Protein AF-A0A8H5AY76-F1 (afdb_monomer)

Sequence (183 aa):
MATTTEAEINPLDIDPIWTTSRTARQIYALCEVDKDISRLLALAASSISLLTLPQTDSPEDNLPQGEERSEQFVLEVSEYFERLDSIQSAIRSSLAHIRNSRVAPSAIIAPPPGFIPPSLGAGLPTEANSTRSNRGLQEERVERDAWQGILAALTRLKEERDGDAGADAAGSTQHKDERAMQE

Organism: NCBI:txid2480587

Nearest PDB structures (foldseek):
  3okq-assembly1_A-2  TM=5.188E-01  e=5.305E-01  Saccharomyces cerevisiae
  8akz-assembly1_0  TM=3.767E-01  e=3.775E+00  Synechocystis sp. PCC 6803

Structure (mmCIF, N/CA/C/O backbone):
data_AF-A0A8H5AY76-F1
#
_entry.id   AF-A0A8H5AY76-F1
#
loop_
_atom_site.group_PDB
_atom_site.id
_atom_site.type_symbol
_atom_site.label_atom_id
_atom_site.label_alt_id
_atom_site.label_comp_id
_atom_site.label_asym_id
_atom_site.label_entity_id
_atom_site.label_seq_id
_atom_site.pdbx_PDB_ins_code
_atom_site.Cartn_x
_atom_site.Cartn_y
_atom_site.Cartn_z
_atom_site.occupancy
_atom_site.B_iso_or_equiv
_atom_site.auth_seq_id
_atom_site.auth_comp_id
_atom_site.auth_asym_id
_atom_site.auth_atom_id
_atom_site.pdbx_PDB_model_num
ATOM 1 N N . MET A 1 1 ? -4.600 -8.432 32.272 1.00 33.91 1 MET A N 1
ATOM 2 C CA . MET A 1 1 ? -3.189 -8.264 31.858 1.00 33.91 1 MET A CA 1
ATOM 3 C C . MET A 1 1 ? -2.897 -9.231 30.722 1.00 33.91 1 MET A C 1
ATOM 5 O O . MET A 1 1 ? -2.519 -10.366 30.975 1.00 33.91 1 MET A O 1
ATOM 9 N N . ALA A 1 2 ? -3.144 -8.806 29.485 1.00 33.03 2 ALA A N 1
ATOM 10 C CA . ALA A 1 2 ? -2.726 -9.524 28.288 1.00 33.03 2 ALA A CA 1
ATOM 11 C C . ALA A 1 2 ? -1.712 -8.621 27.589 1.00 33.03 2 ALA A C 1
ATOM 13 O O . ALA A 1 2 ? -2.057 -7.551 27.102 1.00 33.03 2 ALA A O 1
ATOM 14 N N . THR A 1 3 ? -0.442 -8.996 27.661 1.00 36.06 3 THR A N 1
ATOM 15 C CA . THR A 1 3 ? 0.641 -8.326 26.950 1.00 36.06 3 THR A CA 1
ATOM 16 C C . THR A 1 3 ? 0.484 -8.647 25.471 1.00 36.06 3 THR A C 1
ATOM 18 O O . THR A 1 3 ? 0.785 -9.764 25.048 1.00 36.06 3 THR A O 1
ATOM 21 N N . THR A 1 4 ? -0.037 -7.696 24.701 1.00 39.81 4 THR A N 1
ATOM 22 C CA . THR A 1 4 ? -0.029 -7.724 23.240 1.00 39.81 4 THR A CA 1
ATOM 23 C C . THR A 1 4 ? 1.432 -7.773 22.811 1.00 39.81 4 THR A C 1
ATOM 25 O O . THR A 1 4 ? 2.159 -6.792 22.921 1.00 39.81 4 THR A O 1
ATOM 28 N N . THR A 1 5 ? 1.900 -8.955 22.425 1.00 42.88 5 THR A N 1
ATOM 29 C CA . THR A 1 5 ? 3.227 -9.150 21.850 1.00 42.88 5 THR A CA 1
ATOM 30 C C . THR A 1 5 ? 3.307 -8.332 20.571 1.00 42.88 5 THR A C 1
ATOM 32 O O . THR A 1 5 ? 2.710 -8.701 19.557 1.00 42.88 5 THR A O 1
ATOM 35 N N . GLU A 1 6 ? 4.023 -7.212 20.636 1.00 41.59 6 GLU A N 1
ATOM 36 C CA . GLU A 1 6 ? 4.593 -6.550 19.474 1.00 41.59 6 GLU A CA 1
ATOM 37 C C . GLU A 1 6 ? 5.363 -7.617 18.695 1.00 41.59 6 GLU A C 1
ATOM 39 O O . GLU A 1 6 ? 6.374 -8.148 19.154 1.00 41.59 6 GLU A O 1
ATOM 44 N N . ALA A 1 7 ? 4.815 -8.024 17.552 1.00 49.88 7 ALA A N 1
ATOM 45 C CA . ALA A 1 7 ? 5.500 -8.915 16.640 1.00 49.88 7 ALA A CA 1
ATOM 46 C C . ALA A 1 7 ? 6.691 -8.141 16.064 1.00 49.88 7 ALA A C 1
ATOM 48 O O . ALA A 1 7 ? 6.551 -7.423 15.073 1.00 49.88 7 ALA A O 1
ATOM 49 N N . GLU A 1 8 ? 7.849 -8.256 16.717 1.00 46.47 8 GLU A N 1
ATOM 50 C CA . GLU A 1 8 ? 9.139 -7.946 16.115 1.00 46.47 8 GLU A CA 1
ATOM 51 C C . GLU A 1 8 ? 9.210 -8.713 14.794 1.00 46.47 8 GLU A C 1
ATOM 53 O O . GLU A 1 8 ? 9.306 -9.941 14.761 1.00 46.47 8 GLU A O 1
ATOM 58 N N . ILE A 1 9 ? 9.090 -7.985 13.685 1.00 58.81 9 ILE A N 1
ATOM 59 C CA . ILE A 1 9 ? 9.245 -8.546 12.349 1.00 58.81 9 ILE A CA 1
ATOM 60 C C . ILE A 1 9 ? 10.719 -8.920 12.227 1.00 58.81 9 ILE A C 1
ATOM 62 O O . ILE A 1 9 ? 11.557 -8.085 11.881 1.00 58.81 9 ILE A O 1
ATOM 66 N N . ASN A 1 10 ? 11.049 -10.171 12.547 1.00 55.19 10 ASN A N 1
ATOM 67 C CA . ASN A 1 10 ? 12.375 -10.703 12.299 1.00 55.19 10 ASN A CA 1
ATOM 68 C C . ASN A 1 10 ? 12.653 -10.561 10.795 1.00 55.19 10 ASN A C 1
ATOM 70 O O . ASN A 1 10 ? 11.919 -11.128 9.983 1.00 55.19 10 ASN A O 1
ATOM 74 N N . PRO A 1 11 ? 13.719 -9.852 10.381 1.00 58.47 11 PRO A N 1
ATOM 75 C CA . PRO A 1 11 ? 14.040 -9.662 8.964 1.00 58.47 11 PRO A CA 1
ATOM 76 C C . PRO A 1 11 ? 14.374 -10.980 8.241 1.00 58.47 11 PRO A C 1
ATOM 78 O O . PRO A 1 11 ? 14.554 -10.980 7.027 1.00 58.47 11 PRO A O 1
ATOM 81 N N . LEU A 1 12 ? 14.458 -12.089 8.984 1.00 57.97 12 LEU A N 1
ATOM 82 C CA . LEU A 1 12 ? 14.671 -13.448 8.493 1.00 57.97 12 LEU A CA 1
ATOM 83 C C . LEU A 1 12 ? 13.373 -14.183 8.108 1.00 57.97 12 LEU A C 1
ATOM 85 O O . LEU A 1 12 ? 13.456 -15.136 7.341 1.00 57.97 12 LEU A O 1
ATOM 89 N N . ASP A 1 13 ? 12.202 -13.743 8.584 1.00 73.12 13 ASP A N 1
ATOM 90 C CA . ASP A 1 13 ? 10.899 -14.354 8.247 1.00 73.12 13 ASP A CA 1
ATOM 91 C C . ASP A 1 13 ? 10.255 -13.740 6.995 1.00 73.12 13 ASP A C 1
ATOM 93 O O . ASP A 1 13 ? 9.230 -14.213 6.498 1.00 73.12 13 ASP A O 1
ATOM 97 N N . ILE A 1 14 ? 10.848 -12.670 6.463 1.00 75.88 14 ILE A N 1
ATOM 98 C CA . ILE A 1 14 ? 10.379 -12.040 5.234 1.00 75.88 14 ILE A CA 1
ATOM 99 C C . ILE A 1 14 ? 10.865 -12.889 4.062 1.00 75.88 14 ILE A C 1
ATOM 101 O O . ILE A 1 14 ? 12.067 -12.967 3.802 1.00 75.88 14 ILE A O 1
ATOM 105 N N . ASP A 1 15 ? 9.923 -13.492 3.333 1.00 81.00 15 ASP A N 1
ATOM 106 C CA . ASP A 1 15 ? 10.231 -14.262 2.128 1.00 81.00 15 ASP A CA 1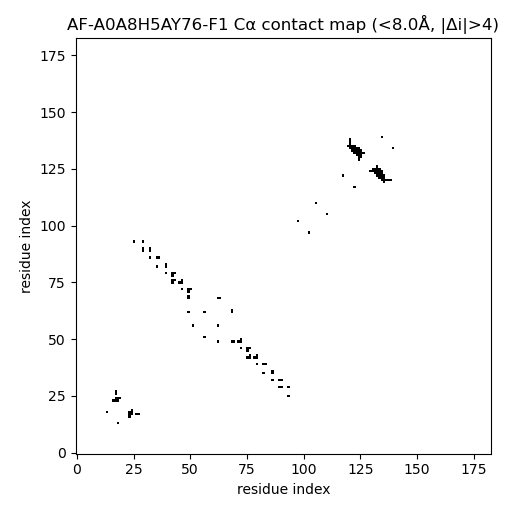
ATOM 107 C C . ASP A 1 15 ? 11.125 -13.422 1.189 1.00 81.00 15 ASP A C 1
ATOM 109 O O . ASP A 1 15 ? 10.777 -12.275 0.864 1.00 81.00 15 ASP A O 1
ATOM 113 N N . PRO A 1 16 ? 12.286 -13.950 0.749 1.00 82.00 16 PRO A N 1
ATOM 114 C CA . PRO A 1 16 ? 13.206 -13.239 -0.132 1.00 82.00 16 PRO A CA 1
ATOM 115 C C . PRO A 1 16 ? 12.540 -12.720 -1.410 1.00 82.00 16 PRO A C 1
ATOM 117 O O . PRO A 1 16 ? 12.979 -11.701 -1.948 1.00 82.00 16 PRO A O 1
ATOM 120 N N . ILE A 1 17 ? 11.446 -13.336 -1.875 1.00 81.94 17 ILE A N 1
ATOM 121 C CA . ILE A 1 17 ? 10.646 -12.829 -3.001 1.00 81.94 17 ILE A CA 1
ATOM 122 C C . ILE A 1 17 ? 10.253 -11.359 -2.779 1.00 81.94 17 ILE A C 1
ATOM 124 O O . ILE A 1 17 ? 10.362 -10.551 -3.704 1.00 81.94 17 ILE A O 1
ATOM 128 N N . TRP A 1 18 ? 9.912 -10.971 -1.548 1.00 81.88 18 TRP A N 1
ATOM 129 C CA . TRP A 1 18 ? 9.508 -9.607 -1.196 1.00 81.88 18 TRP A CA 1
ATOM 130 C C . TRP A 1 18 ? 10.669 -8.620 -1.055 1.00 81.88 18 TRP A C 1
ATOM 132 O O . TRP A 1 18 ? 10.452 -7.410 -1.137 1.00 81.88 18 TRP A O 1
ATOM 142 N N . THR A 1 19 ? 11.910 -9.094 -0.910 1.00 79.19 19 THR A N 1
ATOM 143 C CA . THR A 1 19 ? 13.103 -8.237 -0.777 1.00 79.19 19 THR A CA 1
ATOM 144 C C . THR A 1 19 ? 13.881 -8.072 -2.086 1.00 79.19 19 THR A C 1
ATOM 146 O O . THR A 1 19 ? 14.594 -7.078 -2.252 1.00 79.19 19 THR A O 1
ATOM 149 N N . THR A 1 20 ? 13.691 -8.980 -3.050 1.00 84.56 20 THR A N 1
ATOM 150 C CA . THR A 1 20 ? 14.434 -9.029 -4.326 1.00 84.56 20 THR A CA 1
ATOM 151 C C . THR A 1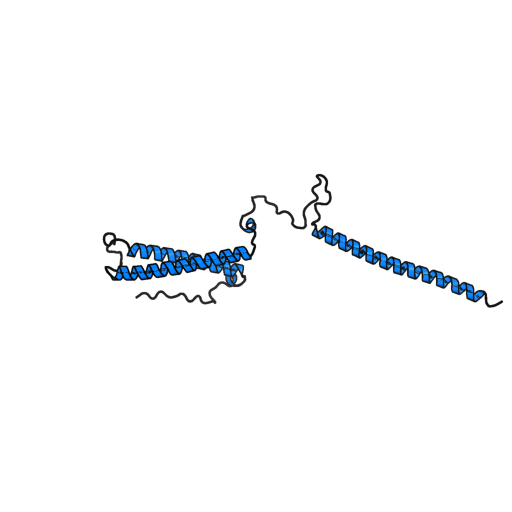 20 ? 14.269 -7.800 -5.224 1.00 84.56 20 THR A C 1
ATOM 153 O O . THR A 1 20 ? 15.215 -7.393 -5.897 1.00 84.56 20 THR A O 1
ATOM 156 N N . SER A 1 21 ? 13.085 -7.182 -5.250 1.00 84.69 21 SER A N 1
ATOM 157 C CA . SER A 1 21 ? 12.772 -6.060 -6.145 1.00 84.69 21 SER A CA 1
ATOM 158 C C . SER A 1 21 ? 12.235 -4.850 -5.385 1.00 84.69 21 SER A C 1
ATOM 160 O O . SER A 1 21 ? 11.609 -4.960 -4.332 1.00 84.69 21 SER A O 1
ATOM 162 N N . ARG A 1 22 ? 12.446 -3.653 -5.947 1.00 81.31 22 ARG A N 1
ATOM 163 C CA . ARG A 1 22 ? 11.826 -2.416 -5.449 1.00 81.31 22 ARG A CA 1
ATOM 164 C C . ARG A 1 22 ? 10.299 -2.489 -5.513 1.00 81.31 22 ARG A C 1
ATOM 166 O O . ARG A 1 22 ? 9.645 -2.037 -4.581 1.00 81.31 22 ARG A O 1
AT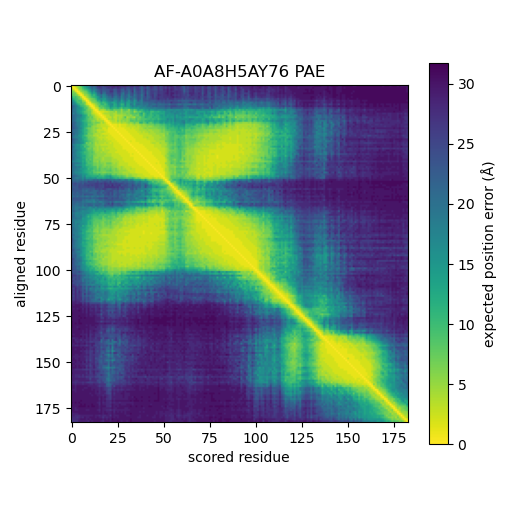OM 173 N N . THR A 1 23 ? 9.746 -3.060 -6.583 1.00 83.88 23 THR A N 1
ATOM 174 C CA . THR A 1 23 ? 8.294 -3.247 -6.722 1.00 83.88 23 THR A CA 1
ATOM 175 C C . THR A 1 23 ? 7.776 -4.285 -5.734 1.00 83.88 23 THR A C 1
ATOM 177 O O . THR A 1 23 ? 6.752 -4.053 -5.106 1.00 83.88 23 THR A O 1
ATOM 180 N N . ALA A 1 24 ? 8.517 -5.376 -5.516 1.00 84.75 24 ALA A N 1
ATOM 181 C CA . ALA A 1 24 ? 8.160 -6.395 -4.531 1.00 84.75 24 ALA A CA 1
ATOM 182 C C . ALA A 1 24 ? 8.108 -5.816 -3.108 1.00 84.75 24 ALA A C 1
ATOM 184 O O . ALA A 1 24 ? 7.114 -5.997 -2.413 1.00 84.75 24 ALA A O 1
ATOM 185 N N . ARG A 1 25 ? 9.102 -5.003 -2.720 1.00 85.50 25 ARG A N 1
ATOM 186 C CA . ARG A 1 25 ? 9.096 -4.292 -1.429 1.00 85.50 25 ARG A CA 1
ATOM 187 C C . ARG A 1 25 ? 7.901 -3.351 -1.271 1.00 85.50 25 ARG A C 1
ATOM 189 O O . ARG A 1 25 ? 7.351 -3.235 -0.183 1.00 85.50 25 ARG A O 1
ATOM 196 N N . GLN A 1 26 ? 7.491 -2.684 -2.350 1.00 86.38 26 GLN A N 1
ATOM 197 C CA . GLN A 1 26 ? 6.314 -1.810 -2.340 1.00 86.38 26 GLN A CA 1
ATOM 198 C C . GLN A 1 26 ? 5.007 -2.594 -2.206 1.00 86.38 26 GLN A C 1
ATOM 200 O O . GLN A 1 26 ? 4.124 -2.164 -1.470 1.00 86.38 26 GLN A O 1
ATOM 205 N N . ILE A 1 27 ? 4.889 -3.738 -2.883 1.00 85.25 27 ILE A N 1
ATOM 206 C CA . ILE A 1 27 ? 3.728 -4.627 -2.756 1.00 85.25 27 ILE A CA 1
ATOM 207 C C . ILE A 1 27 ? 3.654 -5.185 -1.333 1.00 85.25 27 ILE A C 1
ATOM 209 O O . ILE A 1 27 ? 2.596 -5.129 -0.720 1.00 85.25 27 ILE A O 1
ATOM 213 N N . TYR A 1 28 ? 4.781 -5.625 -0.772 1.00 88.19 28 TYR A N 1
ATOM 214 C CA . TYR A 1 28 ? 4.847 -6.093 0.611 1.00 88.19 28 TYR A CA 1
ATOM 215 C C . TYR A 1 28 ? 4.404 -5.014 1.609 1.00 88.19 28 TYR A C 1
ATOM 217 O O . TYR A 1 28 ? 3.579 -5.275 2.477 1.00 88.19 28 TYR A O 1
ATOM 225 N N . ALA A 1 29 ? 4.876 -3.774 1.443 1.00 87.50 29 ALA A N 1
ATOM 226 C CA . ALA A 1 29 ? 4.439 -2.656 2.279 1.00 87.50 29 ALA A CA 1
ATOM 227 C C . ALA A 1 29 ? 2.924 -2.393 2.172 1.00 87.50 29 ALA A C 1
ATOM 229 O O . ALA A 1 29 ? 2.289 -2.077 3.172 1.00 87.50 29 ALA A O 1
ATOM 230 N N . LEU A 1 30 ? 2.326 -2.554 0.986 1.00 89.56 30 LEU A N 1
ATOM 231 C CA . LEU A 1 30 ? 0.872 -2.463 0.808 1.00 89.56 30 LEU A CA 1
ATOM 232 C C . LEU A 1 30 ? 0.119 -3.620 1.484 1.00 89.56 30 LEU A C 1
ATOM 234 O O . LEU A 1 30 ? -0.972 -3.400 1.999 1.00 89.56 30 LEU A O 1
ATOM 238 N N . CYS A 1 31 ? 0.690 -4.825 1.527 1.00 89.94 31 CYS A N 1
ATOM 239 C CA . CYS A 1 31 ? 0.112 -5.938 2.283 1.00 89.94 31 CYS A CA 1
ATOM 240 C C . CYS A 1 31 ? 0.110 -5.671 3.795 1.00 89.94 31 CYS A C 1
ATOM 242 O O . CYS A 1 31 ? -0.841 -6.046 4.476 1.00 89.94 31 CYS A O 1
ATOM 244 N N . GLU A 1 32 ? 1.132 -5.000 4.331 1.00 89.44 32 GLU A N 1
ATOM 245 C CA . GLU A 1 32 ? 1.115 -4.567 5.735 1.00 89.44 32 GLU A CA 1
ATOM 246 C C . GLU A 1 32 ? 0.015 -3.531 5.990 1.00 89.44 32 GLU A C 1
ATOM 248 O O . GLU A 1 32 ? -0.725 -3.652 6.962 1.00 89.44 32 GLU A O 1
ATOM 253 N N . VAL A 1 33 ? -0.183 -2.580 5.070 1.00 94.44 33 VAL A N 1
ATOM 254 C CA . VAL A 1 33 ? -1.305 -1.629 5.152 1.00 94.44 33 VAL A CA 1
ATOM 255 C C . VAL A 1 33 ? -2.660 -2.350 5.187 1.00 94.44 33 VAL A C 1
ATOM 257 O O . VAL A 1 33 ? -3.554 -1.931 5.914 1.00 94.44 33 VAL A O 1
ATOM 260 N N . ASP A 1 34 ? -2.823 -3.452 4.455 1.00 92.12 34 ASP A N 1
ATOM 261 C CA . ASP A 1 34 ? -4.060 -4.247 4.467 1.00 92.12 34 ASP A CA 1
ATOM 262 C C . ASP A 1 34 ? -4.316 -4.927 5.828 1.00 92.12 34 ASP A C 1
ATOM 264 O O . ASP A 1 34 ? -5.428 -4.897 6.373 1.00 92.12 34 ASP A O 1
ATOM 268 N N . LYS A 1 35 ? -3.258 -5.458 6.456 1.00 93.50 35 LYS A N 1
ATOM 269 C CA . LYS A 1 35 ? -3.325 -5.956 7.842 1.00 93.50 35 LYS A CA 1
ATOM 270 C C . LYS A 1 35 ? -3.702 -4.835 8.809 1.00 93.50 35 LYS A C 1
ATOM 272 O O . LYS A 1 35 ? -4.471 -5.057 9.745 1.00 93.50 35 LYS A O 1
ATOM 277 N N . ASP A 1 36 ? -3.191 -3.635 8.573 1.00 93.44 36 ASP A N 1
ATOM 278 C CA . ASP A 1 36 ? -3.448 -2.469 9.412 1.00 93.44 36 ASP A CA 1
ATOM 279 C C . ASP A 1 36 ? -4.887 -1.988 9.298 1.00 93.44 36 ASP A C 1
ATOM 281 O O . ASP A 1 36 ? -5.483 -1.644 10.315 1.00 93.44 36 ASP A O 1
ATOM 285 N N . ILE A 1 37 ? -5.474 -2.041 8.101 1.00 93.69 37 ILE A N 1
ATOM 286 C CA . ILE A 1 37 ? -6.901 -1.775 7.885 1.00 93.69 37 ILE A CA 1
ATOM 287 C C . ILE A 1 37 ? -7.750 -2.777 8.673 1.00 93.69 37 ILE A C 1
ATOM 289 O O . ILE A 1 37 ? -8.705 -2.382 9.338 1.00 93.69 37 ILE A O 1
ATOM 293 N N . SER A 1 38 ? -7.382 -4.060 8.665 1.00 94.81 38 SER A N 1
ATOM 294 C CA . SER A 1 38 ? -8.099 -5.084 9.436 1.00 94.81 38 SER A CA 1
ATOM 295 C C . SER A 1 38 ? -8.059 -4.804 10.944 1.00 94.81 38 SER A C 1
ATOM 297 O O . SER A 1 38 ? -9.081 -4.902 11.622 1.00 94.81 38 SER A O 1
ATOM 299 N N . ARG A 1 39 ? -6.899 -4.394 11.476 1.00 92.88 39 ARG A N 1
ATOM 300 C CA . ARG A 1 39 ? -6.768 -3.981 12.886 1.00 92.88 39 ARG A CA 1
ATOM 301 C C . ARG A 1 39 ? -7.542 -2.702 13.186 1.00 92.88 39 ARG A C 1
ATOM 303 O O . ARG A 1 39 ? -8.186 -2.616 14.222 1.00 92.88 39 ARG A O 1
ATOM 310 N N . LEU A 1 40 ? -7.524 -1.736 12.272 1.00 94.94 40 LEU A N 1
ATOM 311 C CA . LEU A 1 40 ? -8.273 -0.488 12.394 1.00 94.94 40 LEU A CA 1
ATOM 312 C C . LEU A 1 40 ? -9.784 -0.743 12.475 1.00 94.94 40 LEU A C 1
ATOM 314 O O . LEU A 1 40 ? -10.467 -0.109 13.273 1.00 94.94 40 LEU A O 1
ATOM 318 N N . LEU A 1 41 ? -10.303 -1.707 11.710 1.00 94.00 41 LEU A N 1
ATOM 319 C CA . LEU A 1 41 ? -11.699 -2.140 11.820 1.00 94.00 41 LEU A CA 1
ATOM 320 C C . LEU A 1 41 ? -11.999 -2.806 13.171 1.00 94.00 41 LEU A C 1
ATOM 322 O O . LEU A 1 41 ? -13.076 -2.587 13.721 1.00 94.00 41 LEU A O 1
ATOM 326 N N . ALA A 1 42 ? -11.059 -3.574 13.729 1.00 92.88 42 ALA A N 1
ATOM 327 C CA . ALA A 1 42 ? -11.207 -4.147 15.067 1.00 92.88 42 ALA A CA 1
ATOM 328 C C . ALA A 1 42 ? -11.227 -3.061 16.162 1.00 92.88 42 ALA A C 1
ATOM 330 O O . ALA A 1 42 ? -12.113 -3.081 17.014 1.00 92.88 42 ALA A O 1
ATOM 331 N N . LEU A 1 43 ? -10.326 -2.073 16.089 1.00 92.44 43 LEU A N 1
ATOM 332 C CA . LEU A 1 43 ? -10.316 -0.902 16.981 1.00 92.44 43 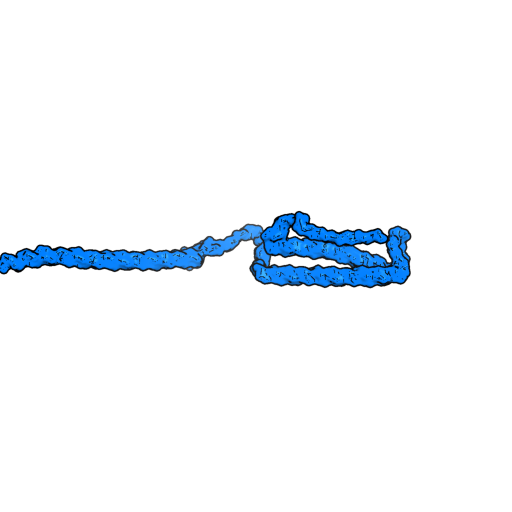LEU A CA 1
ATOM 333 C C . LEU A 1 43 ? -11.606 -0.078 16.852 1.00 92.44 43 LEU A C 1
ATOM 335 O O . LEU A 1 43 ? -12.167 0.371 17.848 1.00 92.44 43 LEU A O 1
ATOM 339 N N . ALA A 1 44 ? -12.129 0.090 15.634 1.00 91.88 44 ALA A N 1
ATOM 340 C CA . ALA A 1 44 ? -13.411 0.755 15.410 1.00 91.88 44 ALA A CA 1
ATOM 341 C C . ALA A 1 44 ? -14.575 -0.011 16.060 1.00 91.88 44 ALA A C 1
ATOM 343 O O . ALA A 1 44 ? -15.422 0.588 16.714 1.00 91.88 44 ALA A O 1
ATOM 344 N N . ALA A 1 45 ? -14.615 -1.337 15.911 1.00 90.38 45 ALA A N 1
ATOM 345 C CA . ALA A 1 45 ? -15.643 -2.161 16.542 1.00 90.38 45 ALA A CA 1
ATOM 346 C C . ALA A 1 45 ? -15.577 -2.081 18.076 1.00 90.38 45 ALA A C 1
ATOM 348 O O . ALA A 1 45 ? -16.612 -1.935 18.726 1.00 90.38 45 ALA A O 1
ATOM 349 N N . SER A 1 46 ? -14.369 -2.123 18.641 1.00 88.06 46 SER A N 1
ATOM 350 C CA . SER A 1 46 ? -14.147 -2.030 20.085 1.00 88.06 46 SER A CA 1
ATOM 351 C C . SER A 1 46 ? -14.514 -0.646 20.636 1.00 88.06 46 SER A C 1
ATOM 353 O O . SER A 1 46 ? -15.321 -0.545 21.558 1.00 88.06 46 SER A O 1
ATOM 355 N N . SER A 1 47 ? -14.088 0.435 19.975 1.00 88.06 47 SER A N 1
ATOM 356 C CA . SER A 1 47 ? -14.447 1.805 20.374 1.00 88.06 47 SER A CA 1
ATOM 357 C C . SER A 1 47 ? -15.948 2.093 20.264 1.00 88.06 47 SER A C 1
ATOM 359 O O . SER A 1 47 ? -16.504 2.800 21.105 1.00 88.06 47 SER A O 1
ATOM 361 N N . ILE A 1 48 ? -16.637 1.514 19.272 1.00 88.00 48 ILE A N 1
ATOM 362 C CA . ILE A 1 48 ? -18.103 1.571 19.180 1.00 88.00 48 ILE A CA 1
ATOM 363 C C . ILE A 1 48 ? -18.741 0.799 20.338 1.00 88.00 48 ILE A C 1
ATOM 365 O O . ILE A 1 48 ? -19.686 1.311 20.933 1.00 88.00 48 ILE A O 1
ATOM 369 N N . SER A 1 49 ? -18.215 -0.377 20.694 1.00 85.31 49 SER A N 1
ATOM 370 C CA . SER A 1 49 ? -18.668 -1.143 21.863 1.00 85.31 49 SER A CA 1
ATOM 371 C C . SER A 1 49 ? -18.498 -0.336 23.154 1.00 85.31 49 SER A C 1
ATOM 373 O O . SER A 1 49 ? -19.424 -0.216 23.947 1.00 85.31 49 SER A O 1
ATOM 375 N N . LEU A 1 50 ? -17.380 0.369 23.331 1.00 82.75 50 LEU A N 1
ATOM 376 C CA . LEU A 1 50 ? -17.176 1.256 24.481 1.00 82.75 50 LEU A CA 1
ATOM 377 C C . LEU A 1 50 ? -18.120 2.475 24.500 1.00 82.75 50 LEU A C 1
ATOM 379 O O . LEU A 1 50 ? -18.338 3.051 25.564 1.00 82.75 50 LEU A O 1
ATOM 383 N N . LEU A 1 51 ? -18.736 2.848 23.376 1.00 80.31 51 LEU A N 1
ATOM 384 C CA . LEU A 1 51 ? -19.740 3.918 23.305 1.00 80.31 51 LEU A CA 1
ATOM 385 C C . LEU A 1 51 ? -21.187 3.443 23.487 1.00 80.31 51 LEU A C 1
ATOM 387 O O . LEU A 1 51 ? -22.067 4.286 23.693 1.00 80.31 51 LEU A O 1
ATOM 391 N N . THR A 1 52 ? -21.480 2.141 23.383 1.00 73.62 52 THR A N 1
ATOM 392 C CA . THR A 1 52 ? -22.860 1.663 23.541 1.00 73.62 52 THR A CA 1
ATOM 393 C C . THR A 1 52 ? -23.360 1.902 24.964 1.00 73.62 52 THR A C 1
ATOM 395 O O . THR A 1 52 ? -22.607 1.836 25.934 1.00 73.62 52 THR A O 1
ATOM 398 N N . LEU A 1 53 ? -24.647 2.240 25.105 1.00 61.69 53 LEU A N 1
ATOM 399 C CA . LEU A 1 53 ? -25.234 2.473 26.423 1.00 61.69 53 LEU A CA 1
ATOM 400 C C . LEU A 1 53 ? -25.166 1.189 27.272 1.00 61.69 53 LEU A C 1
ATOM 402 O O . LEU A 1 53 ? -25.441 0.113 26.745 1.00 61.69 53 LEU A O 1
ATOM 406 N N . PRO A 1 54 ? -24.989 1.293 28.603 1.00 60.44 54 PRO A N 1
ATOM 407 C CA . PRO A 1 54 ? -24.971 0.140 29.516 1.00 60.44 54 PRO A CA 1
ATOM 408 C C . PRO A 1 54 ? -26.273 -0.689 29.532 1.00 60.44 54 PRO A C 1
ATOM 410 O O . PRO A 1 54 ? -26.351 -1.709 30.203 1.00 60.44 54 PRO A O 1
ATOM 413 N N . GLN A 1 55 ? -27.317 -0.261 28.813 1.00 55.97 55 GLN A N 1
ATOM 414 C CA . GLN A 1 55 ? -28.570 -1.004 28.648 1.00 55.97 55 GLN A CA 1
ATOM 415 C C . GLN A 1 55 ? -28.517 -2.072 27.540 1.00 55.97 55 GLN A C 1
ATOM 417 O O . GLN A 1 55 ? -29.433 -2.889 27.471 1.00 55.97 55 GLN A O 1
ATOM 422 N N . THR A 1 56 ? -27.493 -2.070 26.676 1.00 56.94 56 THR A N 1
ATOM 423 C CA . THR A 1 56 ? -27.308 -3.090 25.623 1.00 56.94 56 THR A CA 1
ATOM 424 C C . THR A 1 56 ? -26.218 -4.105 25.936 1.00 56.94 56 THR A C 1
ATOM 426 O O . THR A 1 56 ? -26.130 -5.104 25.228 1.00 56.94 56 THR A O 1
ATOM 429 N N . ASP A 1 57 ? -25.406 -3.860 26.966 1.00 63.47 57 ASP A N 1
ATOM 430 C CA . ASP A 1 57 ? -24.347 -4.780 27.369 1.00 63.47 57 ASP A CA 1
ATOM 431 C C . ASP A 1 57 ? -24.996 -6.062 27.913 1.00 63.47 57 ASP A C 1
ATOM 433 O O . ASP A 1 57 ? -25.732 -6.055 28.906 1.00 63.47 57 ASP A O 1
ATOM 437 N N . SER A 1 58 ? -24.771 -7.176 27.220 1.00 68.44 58 SER A N 1
ATOM 438 C CA . SER A 1 58 ? -25.172 -8.496 27.708 1.00 68.44 58 SER A CA 1
ATOM 439 C C . SER A 1 58 ? -24.341 -8.833 28.957 1.00 68.44 58 SER A C 1
ATOM 441 O O . SER A 1 58 ? -23.187 -8.425 29.025 1.00 68.44 58 SER A O 1
ATOM 443 N N . PRO A 1 59 ? -24.829 -9.616 29.939 1.00 63.53 59 PRO A N 1
ATOM 444 C CA . PRO A 1 59 ? -24.004 -10.050 31.078 1.00 63.53 59 PRO A CA 1
ATOM 445 C C . PRO A 1 59 ? -22.741 -10.854 30.688 1.00 63.53 59 PRO A C 1
ATOM 447 O O . PRO A 1 59 ? -21.891 -11.088 31.540 1.00 63.53 59 PRO A O 1
ATOM 450 N N . GLU A 1 60 ? -22.622 -11.274 29.423 1.00 66.75 60 GLU A N 1
ATOM 451 C CA . GLU A 1 60 ? -21.439 -11.925 28.832 1.00 66.75 60 GLU A CA 1
ATOM 452 C C . GLU A 1 60 ? -20.425 -10.930 28.230 1.00 66.75 60 GLU A C 1
ATOM 454 O O . GLU A 1 60 ? -19.271 -11.293 27.979 1.00 66.75 60 GLU A O 1
ATOM 459 N N . ASP A 1 61 ? -20.827 -9.677 27.990 1.00 66.94 61 ASP A N 1
ATOM 460 C CA . ASP A 1 61 ? -19.903 -8.636 27.556 1.00 66.94 61 ASP A CA 1
ATOM 461 C C . ASP A 1 61 ? -19.042 -8.239 28.756 1.00 66.94 61 ASP A C 1
ATOM 463 O O . ASP A 1 61 ? -19.473 -7.531 29.666 1.00 66.94 61 ASP A O 1
ATOM 467 N N . ASN A 1 62 ? -17.796 -8.713 28.766 1.00 66.12 62 ASN A N 1
ATOM 468 C CA . ASN A 1 62 ? -16.779 -8.385 29.768 1.00 66.12 62 ASN A CA 1
ATOM 469 C C . ASN A 1 62 ? -16.275 -6.933 29.594 1.00 66.12 62 ASN A C 1
ATOM 471 O O . ASN A 1 62 ? -15.072 -6.686 29.511 1.00 66.1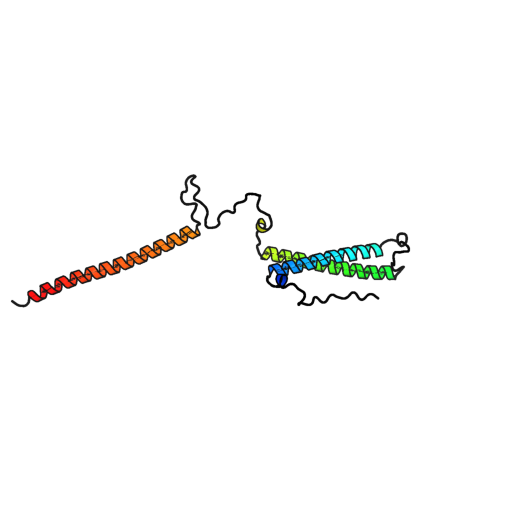2 62 ASN A O 1
ATOM 475 N N . LEU A 1 63 ? -17.196 -5.976 29.472 1.00 67.44 63 LEU A N 1
ATOM 476 C CA . LEU A 1 63 ? -16.917 -4.563 29.252 1.00 67.44 63 LEU A CA 1
ATOM 477 C C . LEU A 1 63 ? -16.656 -3.854 30.593 1.00 67.44 63 LEU A C 1
ATOM 479 O O . LEU A 1 63 ? -17.392 -4.077 31.561 1.00 67.44 63 LEU A O 1
ATOM 483 N N . PRO A 1 64 ? -15.646 -2.966 30.666 1.00 70.38 64 PRO A N 1
ATOM 484 C CA . PRO A 1 64 ? -15.436 -2.109 31.828 1.00 70.38 64 PRO A CA 1
ATOM 485 C C . PRO A 1 64 ? -16.671 -1.236 32.094 1.00 70.38 64 PRO A C 1
ATOM 487 O O . PRO A 1 64 ? -17.276 -0.690 31.165 1.00 70.38 64 PRO A O 1
ATOM 490 N N . GLN A 1 65 ? -17.054 -1.092 33.364 1.00 71.25 65 GLN A N 1
ATOM 491 C CA . GLN A 1 65 ? -18.202 -0.276 33.769 1.00 71.25 65 GLN A CA 1
ATOM 492 C C . GLN A 1 65 ? -17.745 1.084 34.312 1.00 71.25 65 GLN A C 1
ATOM 494 O O . GLN A 1 65 ? -16.782 1.172 35.066 1.00 71.25 65 GLN A O 1
ATOM 499 N N . GLY A 1 66 ? -18.482 2.149 33.986 1.00 72.31 66 GLY A N 1
ATOM 500 C CA . GLY A 1 66 ? -18.276 3.476 34.578 1.00 72.31 66 GLY A CA 1
ATOM 501 C C . GLY A 1 66 ? -17.144 4.292 33.940 1.00 72.31 66 GLY A C 1
ATOM 502 O O . GLY A 1 66 ? -17.048 4.371 32.718 1.00 72.31 66 GLY A O 1
ATOM 503 N N . GLU A 1 67 ? -16.331 4.951 34.773 1.00 73.31 67 GLU A N 1
ATOM 504 C CA . GLU A 1 67 ? -15.279 5.902 34.364 1.00 73.31 67 GLU A CA 1
ATOM 505 C C . GLU A 1 67 ? -14.163 5.231 33.544 1.00 73.31 67 GLU A C 1
ATOM 507 O O . GLU A 1 67 ? -13.746 5.770 32.517 1.00 73.31 67 GLU A O 1
ATOM 512 N N . GLU A 1 68 ? -13.800 3.993 33.892 1.00 79.00 68 GLU A N 1
ATOM 513 C CA . GLU A 1 68 ? -12.805 3.181 33.174 1.00 79.00 68 GLU A CA 1
ATOM 514 C C . GLU A 1 68 ? -13.183 2.959 31.697 1.00 79.00 68 GLU A C 1
ATOM 516 O O . GLU A 1 68 ? -12.313 2.934 30.829 1.00 79.00 68 GLU A O 1
ATOM 521 N N . ARG A 1 69 ? -14.485 2.885 31.370 1.00 80.75 69 ARG A N 1
ATOM 522 C CA . ARG A 1 69 ? -14.966 2.758 29.980 1.00 80.75 69 ARG A CA 1
ATOM 523 C C . ARG A 1 69 ? -14.631 3.996 29.153 1.00 80.75 69 ARG A C 1
ATOM 525 O O . ARG A 1 69 ? -14.274 3.884 27.983 1.00 80.75 69 ARG A O 1
ATOM 532 N N . SER A 1 70 ? -14.750 5.176 29.761 1.00 82.56 70 SER A N 1
ATOM 533 C CA . SER A 1 70 ? -14.473 6.445 29.086 1.00 82.56 70 SER A CA 1
ATOM 534 C C . SER A 1 70 ? -12.975 6.675 28.877 1.00 82.56 70 SER A C 1
ATOM 536 O O . SER A 1 70 ? -12.584 7.175 27.824 1.00 82.56 70 SER A O 1
ATOM 538 N N . GLU A 1 71 ? -12.131 6.236 29.814 1.00 86.00 71 GLU A N 1
ATOM 539 C CA . GLU A 1 71 ? -10.672 6.271 29.655 1.00 86.00 71 GLU A CA 1
ATOM 540 C C . GLU A 1 71 ? -10.204 5.294 28.571 1.00 86.00 71 GLU A C 1
ATOM 542 O O . GLU A 1 71 ? -9.456 5.677 27.668 1.00 86.00 71 GLU A O 1
ATOM 547 N N . GLN A 1 72 ? -10.710 4.055 28.604 1.00 85.44 72 GLN A N 1
ATOM 548 C CA . GLN A 1 72 ? -10.429 3.034 27.594 1.00 85.44 72 GLN A CA 1
ATOM 549 C C . GLN A 1 72 ? -10.861 3.502 26.198 1.00 85.44 72 GLN A C 1
ATOM 551 O O . GLN A 1 72 ? -10.123 3.324 25.233 1.00 85.44 72 GLN A O 1
ATOM 556 N N . PHE A 1 73 ? -12.014 4.171 26.098 1.00 88.62 73 PHE A N 1
ATOM 557 C CA . PHE A 1 73 ? -12.504 4.740 24.845 1.00 88.62 73 PHE A CA 1
ATOM 558 C C . PHE A 1 73 ? -11.544 5.786 24.273 1.00 88.62 73 PHE A C 1
ATOM 560 O O . PHE A 1 73 ? -11.218 5.737 23.089 1.00 88.62 73 PHE A O 1
ATOM 567 N N . VAL A 1 74 ? -11.071 6.727 25.097 1.00 90.62 74 VAL A N 1
ATOM 568 C CA . VAL A 1 74 ? -10.144 7.772 24.637 1.00 90.62 74 VAL A CA 1
ATOM 569 C C . VAL A 1 74 ? -8.835 7.158 24.142 1.00 90.62 74 VAL A C 1
ATOM 571 O O . VAL A 1 74 ? -8.338 7.569 23.092 1.00 90.62 74 VAL A O 1
ATOM 574 N N . LEU A 1 75 ? -8.307 6.154 24.849 1.00 90.12 75 LEU A N 1
ATOM 575 C CA . LEU A 1 75 ? -7.103 5.433 24.428 1.00 90.12 75 LEU A CA 1
ATOM 576 C C . LEU A 1 75 ? -7.314 4.725 23.085 1.00 90.12 75 LEU A C 1
ATOM 578 O O . LEU A 1 75 ? -6.548 4.943 22.148 1.00 90.12 75 LEU A O 1
ATOM 582 N N . GLU A 1 76 ? -8.384 3.949 22.951 1.00 90.44 76 GLU A N 1
ATOM 583 C CA . GLU A 1 76 ? -8.632 3.132 21.761 1.00 90.44 76 GLU A CA 1
ATOM 584 C C . GLU A 1 76 ? -8.963 3.981 20.522 1.00 90.44 76 GLU A C 1
ATOM 586 O O . GLU A 1 76 ? -8.536 3.677 19.407 1.00 90.44 76 GLU A O 1
ATOM 591 N N . VAL A 1 77 ? -9.654 5.110 20.710 1.00 92.75 77 VAL A N 1
ATOM 592 C CA . VAL A 1 77 ? -9.896 6.088 19.640 1.00 92.75 77 VAL A CA 1
ATOM 593 C C . VAL A 1 77 ? -8.618 6.824 19.248 1.00 92.75 77 VAL A C 1
ATOM 595 O O . VAL A 1 77 ? -8.415 7.091 18.061 1.00 92.75 77 VAL A O 1
ATOM 598 N N . SER A 1 78 ? -7.746 7.151 20.205 1.00 93.69 78 SER A N 1
ATOM 599 C CA . SER A 1 78 ? -6.454 7.765 19.881 1.00 93.69 78 SER A CA 1
ATOM 600 C C . SER A 1 78 ? -5.599 6.830 19.021 1.00 93.69 78 SER A C 1
ATOM 602 O O . SER A 1 78 ? -5.138 7.241 17.955 1.00 93.69 78 SER A O 1
ATOM 604 N N . GLU A 1 79 ? -5.517 5.549 19.391 1.00 94.06 79 GLU A N 1
ATOM 605 C CA . GLU A 1 79 ? -4.819 4.517 18.618 1.00 94.06 79 GLU A CA 1
ATOM 606 C C . GLU A 1 79 ? -5.443 4.333 17.226 1.00 94.06 79 GLU A C 1
ATOM 608 O O . GLU A 1 79 ? -4.730 4.262 16.221 1.00 94.06 79 GLU A O 1
ATOM 613 N N . TYR A 1 80 ? -6.777 4.325 17.136 1.00 95.06 80 TYR A N 1
ATOM 614 C CA . TYR A 1 80 ? -7.492 4.268 15.861 1.00 95.06 80 TYR A CA 1
ATOM 615 C C . TYR A 1 80 ? -7.072 5.403 14.915 1.00 95.06 80 TYR A C 1
ATOM 617 O O . TYR A 1 80 ? -6.769 5.149 13.746 1.00 95.06 80 TYR A O 1
ATOM 625 N N . PHE A 1 81 ? -7.029 6.651 15.396 1.00 95.56 81 PHE A N 1
ATOM 626 C CA . PHE A 1 81 ? -6.670 7.800 14.560 1.00 95.56 81 PHE A CA 1
ATOM 627 C C . PHE A 1 81 ? -5.191 7.816 14.173 1.00 95.56 81 PHE A C 1
ATOM 629 O O . PHE A 1 81 ? -4.876 8.146 13.027 1.00 95.56 81 PHE A O 1
ATOM 636 N N . GLU A 1 82 ? -4.291 7.417 15.070 1.00 95.31 82 GLU A N 1
ATOM 637 C CA . GLU A 1 82 ? -2.871 7.254 14.737 1.00 95.31 82 GLU A CA 1
ATOM 638 C C . GLU A 1 82 ? -2.676 6.185 13.656 1.00 95.31 82 GLU A C 1
ATOM 640 O O . GLU A 1 82 ? -1.943 6.389 12.680 1.00 95.31 82 GLU A O 1
ATOM 645 N N . ARG A 1 83 ? -3.393 5.058 13.769 1.00 93.56 83 ARG A N 1
ATOM 646 C CA . ARG A 1 83 ? -3.340 3.997 12.760 1.00 93.56 83 ARG A CA 1
ATOM 647 C C . ARG A 1 83 ? -3.918 4.455 11.428 1.00 93.56 83 ARG A C 1
ATOM 649 O O . ARG A 1 83 ? -3.339 4.156 10.382 1.00 93.56 83 ARG A O 1
ATOM 656 N N . LEU A 1 84 ? -5.013 5.212 11.460 1.00 95.94 84 LEU A N 1
ATOM 657 C CA . LEU A 1 84 ? -5.641 5.793 10.276 1.00 95.94 84 LEU A CA 1
ATOM 658 C C . LEU A 1 84 ? -4.683 6.723 9.531 1.00 95.94 84 LEU A C 1
ATOM 660 O O . LEU A 1 84 ? -4.573 6.629 8.306 1.00 95.94 84 LEU A O 1
ATOM 664 N N . ASP A 1 85 ? -3.974 7.600 10.244 1.00 95.88 85 ASP A N 1
ATOM 665 C CA . ASP A 1 85 ? -3.021 8.511 9.609 1.00 95.88 85 ASP A CA 1
ATOM 666 C C . ASP A 1 85 ? -1.821 7.760 9.015 1.00 95.88 85 ASP A C 1
ATOM 668 O O . ASP A 1 85 ? -1.403 8.047 7.890 1.00 95.88 85 ASP A O 1
ATOM 672 N N . SER A 1 86 ? -1.335 6.722 9.702 1.00 93.56 86 SER A N 1
ATOM 673 C CA . SER A 1 86 ? -0.277 5.847 9.184 1.00 93.56 86 SER A CA 1
ATOM 674 C C . SER A 1 86 ? -0.686 5.150 7.877 1.00 93.56 86 SER A C 1
ATOM 676 O O . SER A 1 86 ? 0.021 5.253 6.868 1.00 93.56 86 SER A O 1
ATOM 678 N N . ILE A 1 87 ? -1.877 4.534 7.842 1.00 94.94 87 ILE A N 1
ATOM 679 C CA . ILE A 1 87 ? -2.458 3.913 6.635 1.00 94.94 87 ILE A CA 1
ATOM 680 C C . ILE A 1 87 ? -2.572 4.940 5.507 1.00 94.94 87 ILE A C 1
ATOM 682 O O . ILE A 1 87 ? -2.144 4.704 4.373 1.00 94.94 87 ILE A O 1
ATOM 686 N N . GLN A 1 88 ? -3.125 6.110 5.816 1.00 95.00 88 GLN A N 1
ATOM 687 C CA . GLN A 1 88 ? -3.315 7.190 4.860 1.00 95.00 88 GLN A CA 1
ATOM 688 C C . GLN A 1 88 ? -1.979 7.663 4.261 1.00 95.00 88 GLN A C 1
ATOM 690 O O . GLN A 1 88 ? -1.870 7.845 3.043 1.00 95.00 88 GLN A O 1
ATOM 695 N N . SER A 1 89 ? -0.961 7.862 5.099 1.00 93.75 89 SER A N 1
ATOM 696 C CA . SER A 1 89 ? 0.386 8.260 4.687 1.00 93.75 89 SER A CA 1
ATOM 697 C C . SER A 1 89 ? 1.034 7.207 3.784 1.00 93.75 89 SER A C 1
ATOM 699 O O . SER A 1 89 ? 1.582 7.540 2.724 1.00 93.75 89 SER A O 1
ATOM 701 N N . ALA A 1 90 ? 0.893 5.925 4.129 1.00 92.19 90 ALA A N 1
ATOM 702 C CA . ALA A 1 90 ? 1.416 4.812 3.344 1.00 92.19 90 ALA A CA 1
ATOM 703 C C . ALA A 1 90 ? 0.748 4.701 1.961 1.00 92.19 90 ALA A C 1
ATOM 705 O O . ALA A 1 90 ? 1.447 4.590 0.950 1.00 92.19 90 ALA A O 1
ATOM 706 N N . ILE A 1 91 ? -0.585 4.815 1.881 1.00 93.12 91 ILE A N 1
ATOM 707 C CA . ILE A 1 91 ? -1.333 4.791 0.609 1.00 93.12 91 ILE A CA 1
ATOM 708 C C . ILE A 1 91 ? -0.957 5.983 -0.278 1.00 93.12 91 ILE A C 1
ATOM 710 O O . ILE A 1 91 ? -0.749 5.839 -1.484 1.00 93.12 91 ILE A O 1
ATOM 714 N N . ARG A 1 92 ? -0.833 7.186 0.292 1.00 93.62 92 ARG A N 1
ATOM 715 C CA . ARG A 1 92 ? -0.410 8.360 -0.490 1.00 93.62 92 ARG A CA 1
ATOM 716 C C . ARG A 1 92 ? 1.016 8.207 -1.009 1.00 93.62 92 ARG A C 1
ATOM 718 O O . ARG A 1 92 ? 1.291 8.561 -2.158 1.00 93.62 92 ARG A O 1
ATOM 725 N N . SER A 1 93 ? 1.907 7.650 -0.195 1.00 91.00 93 SER A N 1
ATOM 726 C CA . SER A 1 93 ? 3.298 7.395 -0.575 1.00 91.00 93 SER A CA 1
ATOM 727 C C . SER A 1 93 ? 3.407 6.332 -1.673 1.00 91.00 93 SER A C 1
ATOM 729 O O . SER A 1 93 ? 4.146 6.519 -2.643 1.00 91.00 93 SER A O 1
ATOM 731 N N . SER A 1 94 ? 2.625 5.253 -1.591 1.00 89.25 94 SER A N 1
ATOM 732 C CA . SER A 1 94 ? 2.580 4.216 -2.629 1.00 89.25 94 SER A CA 1
ATOM 733 C C . SER A 1 94 ? 2.019 4.758 -3.948 1.00 89.25 94 SER A C 1
ATOM 735 O O . SER A 1 94 ? 2.615 4.531 -5.003 1.00 89.25 94 SER A O 1
ATOM 737 N N . LEU A 1 95 ? 0.966 5.581 -3.907 1.00 87.69 95 LEU A N 1
ATOM 738 C CA . LEU A 1 95 ? 0.431 6.266 -5.088 1.00 87.69 95 LEU A CA 1
ATOM 739 C C . LEU A 1 95 ? 1.473 7.197 -5.728 1.00 87.69 95 LEU A C 1
ATOM 741 O O . LEU A 1 95 ? 1.635 7.212 -6.952 1.00 87.69 95 LEU A O 1
ATOM 745 N N . ALA A 1 96 ? 2.216 7.953 -4.915 1.00 88.38 96 ALA A N 1
ATOM 746 C CA . ALA A 1 96 ? 3.297 8.807 -5.402 1.00 88.38 96 ALA A CA 1
ATOM 747 C C . ALA A 1 96 ? 4.402 7.986 -6.087 1.00 88.38 96 ALA A C 1
ATOM 749 O O . ALA A 1 96 ? 4.907 8.386 -7.140 1.00 88.38 96 ALA A O 1
ATOM 750 N N . HIS A 1 97 ? 4.743 6.814 -5.545 1.00 86.44 97 HIS A N 1
ATOM 751 C CA . HIS A 1 97 ? 5.678 5.889 -6.181 1.00 86.44 97 HIS A CA 1
ATOM 752 C C . HIS A 1 97 ? 5.163 5.340 -7.512 1.00 86.44 97 HIS A C 1
ATOM 754 O O . HIS A 1 97 ? 5.924 5.346 -8.480 1.00 86.44 97 HIS A O 1
ATOM 760 N N . ILE A 1 98 ? 3.890 4.940 -7.595 1.00 83.50 98 ILE A N 1
ATOM 761 C CA . ILE A 1 98 ? 3.263 4.489 -8.848 1.00 83.50 98 ILE A CA 1
ATOM 762 C C . ILE A 1 98 ? 3.354 5.599 -9.900 1.00 83.50 98 ILE A C 1
ATOM 764 O O . ILE A 1 98 ? 3.842 5.366 -11.009 1.00 83.50 98 ILE A O 1
ATOM 768 N N . ARG A 1 99 ? 3.004 6.837 -9.535 1.00 83.56 99 ARG A N 1
ATOM 769 C CA . ARG A 1 99 ? 3.102 7.992 -10.437 1.00 83.56 99 ARG A CA 1
ATOM 770 C C . ARG A 1 99 ? 4.536 8.237 -10.912 1.00 83.56 99 ARG A C 1
ATOM 772 O O . ARG A 1 99 ? 4.760 8.447 -12.102 1.00 83.56 99 ARG A O 1
ATOM 779 N N . ASN A 1 100 ? 5.510 8.168 -10.005 1.00 84.62 100 ASN A N 1
ATOM 780 C CA . ASN A 1 100 ? 6.924 8.357 -10.338 1.00 84.62 100 ASN A CA 1
ATOM 781 C C . ASN A 1 100 ? 7.484 7.215 -11.198 1.00 84.62 100 ASN A C 1
ATOM 783 O O . ASN A 1 100 ? 8.369 7.449 -12.017 1.00 84.62 100 ASN A O 1
ATOM 787 N N . SER A 1 101 ? 6.963 5.996 -11.044 1.00 82.00 101 SER A N 1
ATOM 788 C CA . SER A 1 101 ? 7.366 4.833 -11.842 1.00 82.00 101 SER A CA 1
ATOM 789 C C . SER A 1 101 ? 6.838 4.857 -13.282 1.00 82.00 101 SER A C 1
ATOM 791 O O . SER A 1 101 ? 7.249 4.024 -14.084 1.00 82.00 101 SER A O 1
ATOM 793 N N . ARG A 1 102 ? 5.973 5.826 -13.632 1.00 80.94 102 ARG A N 1
ATOM 794 C CA . ARG A 1 102 ? 5.396 6.014 -14.978 1.00 80.94 102 ARG A CA 1
ATOM 795 C C . ARG A 1 102 ? 4.805 4.724 -15.564 1.00 80.94 102 ARG A C 1
ATOM 797 O O . ARG A 1 102 ? 4.853 4.520 -16.775 1.00 80.94 102 ARG A O 1
ATOM 804 N N . VAL A 1 103 ? 4.244 3.861 -14.714 1.00 73.56 103 VAL A N 1
ATOM 805 C CA . VAL A 1 103 ? 3.527 2.662 -15.160 1.00 73.56 103 VAL A CA 1
ATOM 806 C C . VAL A 1 103 ? 2.315 3.125 -15.960 1.00 73.56 103 VAL A C 1
ATOM 808 O O . VAL A 1 103 ? 1.463 3.852 -15.447 1.00 73.56 103 VAL A O 1
ATOM 811 N N . ALA A 1 104 ? 2.265 2.753 -17.238 1.00 73.06 104 ALA A N 1
ATOM 812 C CA . ALA A 1 104 ? 1.133 3.087 -18.084 1.00 73.06 104 ALA A CA 1
ATOM 813 C C . ALA A 1 104 ? -0.136 2.433 -17.502 1.00 73.06 104 ALA A C 1
ATOM 815 O O . ALA A 1 104 ? -0.096 1.245 -17.180 1.00 73.06 104 ALA A O 1
ATOM 816 N N . PRO A 1 105 ? -1.274 3.145 -17.399 1.00 67.31 105 PRO A N 1
ATOM 817 C CA . PRO A 1 105 ? -2.531 2.554 -16.925 1.00 67.31 105 PRO A CA 1
ATOM 818 C C . PRO A 1 105 ? -2.962 1.328 -17.746 1.00 67.31 105 PRO A C 1
ATOM 820 O O . PRO A 1 105 ? -3.598 0.414 -17.230 1.00 67.31 105 PRO A O 1
ATOM 823 N N . SER A 1 106 ? -2.550 1.276 -19.017 1.00 65.56 106 SER A N 1
ATOM 824 C CA . SER A 1 106 ? -2.747 0.140 -19.920 1.00 65.56 106 SER A CA 1
ATOM 825 C C . SER A 1 106 ? -1.988 -1.129 -19.522 1.00 65.56 106 SER A C 1
ATOM 827 O O . SER A 1 106 ? -2.317 -2.193 -20.026 1.00 65.56 106 SER A O 1
ATOM 829 N N . ALA A 1 107 ? -0.991 -1.049 -18.637 1.00 67.81 107 ALA A N 1
ATOM 830 C CA . ALA A 1 107 ? -0.338 -2.228 -18.067 1.00 67.81 107 ALA A CA 1
ATOM 831 C C . ALA A 1 107 ? -1.165 -2.867 -16.935 1.00 67.81 107 ALA A C 1
ATOM 833 O O . ALA A 1 107 ? -0.927 -4.016 -16.581 1.00 67.81 107 ALA A O 1
ATOM 834 N N . ILE A 1 108 ? -2.115 -2.119 -16.360 1.00 70.38 108 ILE A N 1
ATOM 835 C CA . ILE A 1 108 ? -2.995 -2.575 -15.273 1.00 70.38 108 ILE A CA 1
ATOM 836 C C . ILE A 1 108 ? -4.308 -3.120 -15.846 1.00 70.38 108 ILE A C 1
ATOM 838 O O . ILE A 1 108 ? -4.852 -4.102 -15.348 1.00 70.38 108 ILE A O 1
ATOM 842 N N . ILE A 1 109 ? -4.821 -2.492 -16.906 1.00 75.19 109 ILE A N 1
ATOM 843 C CA . ILE A 1 109 ? -6.045 -2.926 -17.580 1.00 75.19 109 ILE A CA 1
ATOM 844 C C . ILE A 1 109 ? -5.684 -4.044 -18.553 1.00 75.19 109 ILE A C 1
ATOM 846 O O . ILE A 1 109 ? -4.964 -3.815 -19.524 1.00 75.19 109 ILE A O 1
ATOM 850 N N . ALA A 1 110 ? -6.204 -5.247 -18.296 1.00 76.88 110 ALA A N 1
ATOM 851 C CA . ALA A 1 110 ? -6.061 -6.356 -19.225 1.00 76.88 110 ALA A CA 1
ATOM 852 C C . ALA A 1 110 ? -6.559 -5.919 -20.616 1.00 76.88 110 ALA A C 1
ATOM 854 O O . ALA A 1 110 ? -7.662 -5.368 -20.721 1.00 76.88 110 ALA A O 1
ATOM 855 N N . PRO A 1 111 ? -5.768 -6.131 -21.680 1.00 76.44 111 PRO A N 1
ATOM 856 C CA . PRO A 1 111 ? -6.208 -5.806 -23.022 1.00 76.44 111 PRO A CA 1
ATOM 857 C C . PRO A 1 111 ? -7.527 -6.519 -23.351 1.00 76.44 111 PRO A C 1
ATOM 859 O O . PRO A 1 111 ? -7.748 -7.633 -22.864 1.00 76.44 111 PRO A O 1
ATOM 862 N N . PRO A 1 112 ? -8.395 -5.928 -24.192 1.00 81.69 112 PRO A N 1
ATOM 863 C CA . PRO A 1 112 ? -9.580 -6.620 -24.681 1.00 81.69 112 PRO A CA 1
ATOM 864 C C . PRO A 1 112 ? -9.219 -8.007 -25.243 1.00 81.69 112 PRO A C 1
ATOM 866 O O . PRO A 1 112 ? -8.151 -8.156 -25.849 1.00 81.69 112 PRO A O 1
ATOM 869 N N . PRO A 1 113 ? -10.079 -9.028 -25.072 1.00 79.75 113 PRO A N 1
ATOM 870 C CA . PRO A 1 113 ? -9.821 -10.351 -25.628 1.00 79.75 113 PRO A CA 1
ATOM 871 C C . PRO A 1 113 ? -9.595 -10.245 -27.146 1.00 79.75 113 PRO A C 1
ATOM 873 O O . PRO A 1 113 ? -10.420 -9.681 -27.861 1.00 79.75 113 PRO A O 1
ATOM 876 N N . GLY A 1 114 ? -8.452 -10.749 -27.626 1.00 79.50 114 GLY A N 1
ATOM 877 C CA . GLY A 1 114 ? -8.021 -10.627 -29.027 1.00 79.50 114 GLY A CA 1
ATOM 878 C C . GLY A 1 114 ? -7.114 -9.427 -29.339 1.00 79.50 114 GLY A C 1
ATOM 879 O O . GLY A 1 114 ? -6.775 -9.216 -30.502 1.00 79.50 114 GLY A O 1
ATOM 880 N N . PHE A 1 115 ? -6.693 -8.646 -28.340 1.00 79.12 115 PHE A N 1
ATOM 881 C CA . PHE A 1 115 ? -5.726 -7.567 -28.541 1.00 79.12 115 PHE A CA 1
ATOM 882 C C . PHE A 1 115 ? -4.346 -8.116 -28.922 1.00 79.12 115 PHE A C 1
ATOM 884 O O . PHE A 1 115 ? -3.680 -8.788 -28.134 1.00 79.12 115 PHE A O 1
ATOM 891 N N . ILE A 1 116 ? -3.906 -7.777 -30.130 1.00 74.56 116 ILE A N 1
ATOM 892 C CA . ILE A 1 116 ? -2.550 -8.022 -30.613 1.00 74.56 116 ILE A CA 1
ATOM 893 C C . ILE A 1 116 ? -1.802 -6.691 -30.460 1.00 74.56 116 ILE A C 1
ATOM 895 O O . ILE A 1 116 ? -2.214 -5.706 -31.080 1.00 74.56 116 ILE A O 1
ATOM 899 N N . PRO A 1 117 ? -0.756 -6.603 -29.618 1.00 69.19 117 PRO A N 1
ATOM 900 C CA . PRO A 1 117 ? -0.039 -5.352 -29.417 1.00 69.19 117 PRO A CA 1
ATOM 901 C C . PRO A 1 117 ? 0.556 -4.851 -30.743 1.00 69.19 117 PRO A C 1
ATOM 903 O O . PRO A 1 117 ? 1.082 -5.660 -31.514 1.00 69.19 117 PRO A O 1
ATOM 906 N N . PRO A 1 118 ? 0.503 -3.532 -31.017 1.00 68.19 118 PRO A N 1
ATOM 907 C CA . PRO A 1 118 ? 1.193 -2.967 -32.165 1.00 68.19 118 PRO A CA 1
ATOM 908 C C . PRO A 1 118 ? 2.684 -3.243 -31.996 1.00 68.19 118 PRO A C 1
ATOM 910 O O . PRO A 1 118 ? 3.260 -3.007 -30.931 1.00 68.19 118 PRO A O 1
ATOM 913 N N . SER A 1 119 ? 3.310 -3.771 -33.036 1.00 61.69 119 SER A N 1
ATOM 914 C CA . SER A 1 119 ? 4.713 -4.149 -33.018 1.00 61.69 119 SER A CA 1
ATOM 915 C C . SER A 1 119 ? 5.593 -2.899 -33.017 1.00 61.69 119 SER A C 1
ATOM 917 O O . SER A 1 119 ? 5.985 -2.360 -34.052 1.00 61.69 119 SER A O 1
ATOM 919 N N . LEU A 1 120 ? 5.871 -2.388 -31.815 1.00 54.12 120 LEU A N 1
ATOM 920 C CA . LEU A 1 120 ? 6.792 -1.280 -31.591 1.00 54.12 120 LEU A CA 1
ATOM 921 C C . LEU A 1 120 ? 8.152 -1.634 -32.212 1.00 54.12 120 LEU A C 1
ATOM 923 O O . LEU A 1 120 ? 8.850 -2.515 -31.721 1.00 54.12 120 LEU A O 1
ATOM 927 N N . GLY A 1 121 ? 8.507 -0.952 -33.304 1.00 54.69 121 GLY A N 1
ATOM 928 C CA . GLY A 1 121 ? 9.757 -1.186 -34.032 1.00 54.69 121 GLY A CA 1
ATOM 929 C C . GLY A 1 121 ? 9.716 -2.295 -35.090 1.00 54.69 121 GLY A C 1
ATOM 930 O O . GLY A 1 121 ? 10.751 -2.523 -35.698 1.00 54.69 121 GLY A O 1
ATOM 931 N N . ALA A 1 122 ? 8.562 -2.929 -35.342 1.00 53.59 122 ALA A N 1
ATOM 932 C CA . ALA A 1 122 ? 8.434 -4.052 -36.281 1.00 53.59 122 ALA A CA 1
ATOM 933 C C . ALA A 1 122 ? 7.012 -4.201 -36.879 1.00 53.59 122 ALA A C 1
ATOM 935 O O . ALA A 1 122 ? 6.413 -5.270 -36.760 1.00 53.59 122 ALA A O 1
ATOM 936 N N . GLY A 1 123 ? 6.381 -3.161 -37.436 1.00 52.00 123 GLY A N 1
ATOM 937 C CA . GLY A 1 123 ? 4.963 -3.240 -37.865 1.00 52.00 123 GLY A CA 1
ATOM 938 C C . GLY A 1 123 ? 4.696 -2.639 -39.226 1.00 52.00 123 GLY A C 1
ATOM 939 O O . GLY A 1 123 ? 5.305 -1.590 -39.395 1.00 52.00 123 GLY A O 1
ATOM 940 N N . LEU A 1 124 ? 3.824 -3.317 -40.056 1.00 48.50 124 LEU A N 1
ATOM 941 C CA . LEU A 1 124 ? 3.702 -3.542 -41.560 1.00 48.50 124 LEU A CA 1
ATOM 942 C C . LEU A 1 124 ? 3.247 -2.402 -42.469 1.00 48.50 124 LEU A C 1
ATOM 944 O O . LEU A 1 124 ? 2.337 -1.684 -42.068 1.00 48.50 124 LEU A O 1
ATOM 948 N N . PRO A 1 125 ? 3.817 -2.254 -43.707 1.00 52.72 125 PRO A N 1
ATOM 949 C CA . PRO A 1 125 ? 3.483 -1.230 -44.667 1.00 52.72 125 PRO A CA 1
ATOM 950 C C . PRO A 1 125 ? 2.065 -1.421 -45.069 1.00 52.72 125 PRO A C 1
ATOM 952 O O . PRO A 1 125 ? 1.751 -2.328 -45.833 1.00 52.72 125 PRO A O 1
ATOM 955 N N . THR A 1 126 ? 1.194 -0.602 -44.518 1.00 50.12 126 THR A N 1
ATOM 956 C CA . THR A 1 126 ? -0.194 -0.655 -44.889 1.00 50.12 126 THR A CA 1
ATOM 957 C C . THR A 1 126 ? -0.322 0.116 -46.190 1.00 50.12 126 THR A C 1
ATOM 959 O O . THR A 1 126 ? -0.426 1.342 -46.237 1.00 50.12 126 THR A O 1
ATOM 962 N N . GLU A 1 127 ? -0.287 -0.638 -47.283 1.00 54.66 127 GLU A N 1
ATOM 963 C CA . GLU A 1 127 ? -0.625 -0.175 -48.621 1.00 54.66 127 GLU A CA 1
ATOM 964 C C . GLU A 1 127 ? -2.142 -0.020 -48.777 1.00 54.66 127 GLU A C 1
ATOM 966 O O . GLU A 1 127 ? -2.796 -0.718 -49.540 1.00 54.66 127 GLU A O 1
ATOM 971 N N . ALA A 1 128 ? -2.699 0.984 -48.112 1.00 53.50 128 ALA A N 1
ATOM 972 C CA . ALA A 1 128 ? -3.466 1.952 -48.877 1.00 53.50 128 ALA A CA 1
ATOM 973 C C . ALA A 1 128 ? -2.473 3.079 -49.197 1.00 53.50 128 ALA A C 1
ATOM 975 O O . ALA A 1 128 ? -2.421 4.087 -48.502 1.00 53.50 128 ALA A O 1
ATOM 976 N N . ASN A 1 129 ? -1.613 2.848 -50.199 1.00 53.50 129 ASN A N 1
ATOM 977 C CA . ASN A 1 129 ? -0.573 3.780 -50.659 1.00 53.50 129 ASN A CA 1
ATOM 978 C C . ASN A 1 129 ? 0.672 3.959 -49.743 1.00 53.50 129 ASN A C 1
ATOM 980 O O . ASN A 1 129 ? 1.096 5.092 -49.520 1.00 53.50 129 ASN A O 1
ATOM 984 N N . SER A 1 130 ? 1.285 2.882 -49.211 1.00 51.53 130 SER A N 1
ATOM 985 C CA . SER A 1 130 ? 2.588 2.976 -48.510 1.00 51.53 130 SER A CA 1
ATOM 986 C C . SER A 1 130 ? 3.312 1.633 -48.258 1.00 51.53 130 SER A C 1
ATOM 988 O O . SER A 1 130 ? 3.266 1.077 -47.167 1.00 51.53 130 SER A O 1
ATOM 990 N N . THR A 1 131 ? 4.094 1.137 -49.220 1.00 49.00 131 THR A N 1
ATOM 991 C CA . THR A 1 131 ? 4.915 -0.108 -49.169 1.00 49.00 131 THR A CA 1
ATOM 992 C C . THR A 1 131 ? 6.092 -0.022 -48.187 1.00 49.00 131 THR A C 1
ATOM 994 O O . THR A 1 131 ? 6.872 -0.962 -48.054 1.00 49.00 131 THR A O 1
ATOM 997 N N . ARG A 1 132 ? 6.197 1.080 -47.424 1.00 52.22 132 ARG A N 1
ATOM 998 C CA . ARG A 1 132 ? 7.199 1.317 -46.367 1.00 52.22 132 ARG A CA 1
ATOM 999 C C . ARG A 1 132 ? 6.764 1.165 -44.912 1.00 52.22 132 ARG A C 1
ATOM 1001 O O . ARG A 1 132 ? 7.635 1.001 -44.070 1.00 52.22 132 ARG A O 1
ATOM 1008 N N . SER A 1 133 ? 5.485 1.236 -44.565 1.00 55.09 133 SER A N 1
ATOM 1009 C CA . SER A 1 133 ? 5.036 1.246 -43.167 1.00 55.09 133 SER A CA 1
ATOM 1010 C C . SER A 1 133 ? 5.294 -0.044 -42.352 1.00 55.09 133 SER A C 1
ATOM 1012 O O . SER A 1 133 ? 4.584 -0.163 -41.375 1.00 55.09 133 SER A O 1
ATOM 1014 N N . ASN A 1 134 ? 6.226 -0.969 -42.720 1.00 50.41 134 ASN A N 1
ATOM 1015 C CA . ASN A 1 134 ? 6.647 -2.134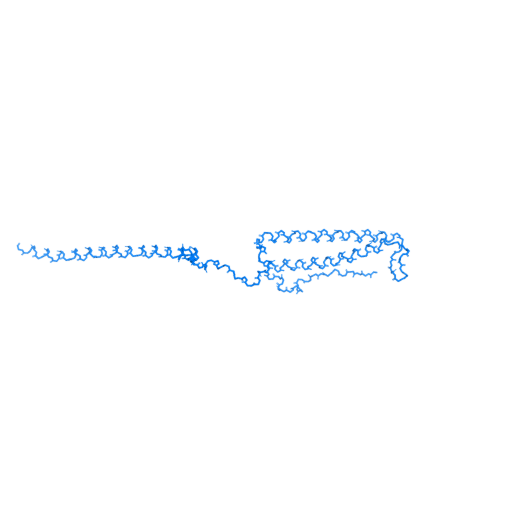 -41.893 1.00 50.41 134 ASN A CA 1
ATOM 1016 C C . ASN A 1 134 ? 7.809 -1.872 -41.006 1.00 50.41 134 ASN A C 1
ATOM 1018 O O . ASN A 1 134 ? 7.989 -2.454 -39.936 1.00 50.41 134 ASN A O 1
ATOM 1022 N N . ARG A 1 135 ? 8.749 -1.216 -41.669 1.00 55.50 135 ARG A N 1
ATOM 1023 C CA . ARG A 1 135 ? 10.065 -1.107 -41.134 1.00 55.50 135 ARG A CA 1
ATOM 1024 C C . ARG A 1 135 ? 9.862 -0.180 -39.980 1.00 55.50 135 ARG A C 1
ATOM 1026 O O . ARG A 1 1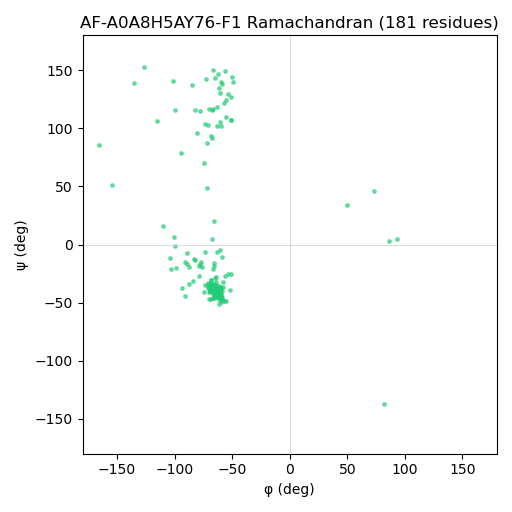35 ? 9.408 0.957 -40.158 1.00 55.50 135 ARG A O 1
ATOM 1033 N N . GLY A 1 136 ? 10.124 -0.705 -38.791 1.00 59.31 136 GLY A N 1
ATOM 1034 C CA . GLY A 1 136 ? 10.224 0.164 -37.649 1.00 59.31 136 GLY A CA 1
ATOM 1035 C C . GLY A 1 136 ? 11.161 1.287 -38.053 1.00 59.31 136 GLY A C 1
ATOM 1036 O O . GLY A 1 136 ? 12.166 1.074 -38.729 1.00 59.31 136 GLY A O 1
ATOM 1037 N N . LEU A 1 137 ? 10.845 2.505 -37.654 1.00 60.56 137 LEU A N 1
ATOM 1038 C CA . LEU A 1 137 ? 11.705 3.655 -37.915 1.00 60.56 137 LEU A CA 1
ATOM 1039 C C . LEU A 1 137 ? 13.168 3.397 -37.478 1.00 60.56 137 LEU A C 1
ATOM 1041 O O . LEU A 1 137 ? 14.108 3.993 -38.000 1.00 60.56 137 LEU A O 1
ATOM 1045 N N . GLN A 1 138 ? 13.345 2.494 -36.507 1.00 62.88 138 GLN A N 1
ATOM 1046 C CA . GLN A 1 138 ? 14.636 1.990 -36.053 1.00 62.88 138 GLN A CA 1
ATOM 1047 C C . GLN A 1 138 ? 15.360 1.179 -37.133 1.00 62.88 138 GLN A C 1
ATOM 1049 O O . GLN A 1 138 ? 16.529 1.437 -37.395 1.00 62.88 138 GLN A O 1
ATOM 1054 N N . GLU A 1 139 ? 14.666 0.270 -37.810 1.00 65.31 139 GLU A N 1
ATOM 1055 C CA . GLU A 1 139 ? 15.216 -0.546 -38.893 1.00 65.31 139 GLU A CA 1
ATOM 1056 C C . GLU A 1 139 ? 15.580 0.319 -40.105 1.00 65.31 139 GLU A C 1
ATOM 1058 O O . GLU A 1 139 ? 16.656 0.158 -40.674 1.00 65.31 139 GLU A O 1
ATOM 1063 N N . GLU A 1 140 ? 14.749 1.311 -40.447 1.00 72.88 140 GLU A N 1
ATOM 1064 C CA . GLU A 1 140 ? 15.041 2.227 -41.561 1.00 72.88 140 GLU A CA 1
ATOM 1065 C C . GLU A 1 140 ? 16.255 3.131 -41.270 1.00 72.88 140 GLU A C 1
ATOM 1067 O O . GLU A 1 140 ? 17.022 3.485 -42.166 1.00 72.88 140 GLU A O 1
ATOM 1072 N N . ARG A 1 141 ? 16.456 3.523 -40.006 1.00 70.62 141 ARG A N 1
ATOM 1073 C CA . ARG A 1 141 ? 17.632 4.301 -39.588 1.00 70.62 141 ARG A CA 1
ATOM 1074 C C . ARG A 1 141 ? 18.906 3.474 -39.639 1.00 70.62 141 ARG A C 1
ATOM 1076 O O . ARG A 1 141 ? 19.886 3.938 -40.211 1.00 70.62 141 ARG A O 1
ATOM 1083 N N . VAL A 1 142 ? 18.861 2.257 -39.106 1.00 80.50 142 VAL A N 1
ATOM 1084 C CA . VAL A 1 142 ? 20.001 1.335 -39.152 1.00 80.50 142 VAL A CA 1
ATOM 1085 C C . VAL A 1 142 ? 20.381 1.025 -40.601 1.00 80.50 142 VAL A C 1
ATOM 1087 O O . VAL A 1 142 ? 21.559 1.037 -40.944 1.00 80.50 142 VAL A O 1
ATOM 1090 N N . GLU A 1 143 ? 19.395 0.825 -41.477 1.00 81.06 143 GLU A N 1
ATOM 1091 C CA . GLU A 1 143 ? 19.630 0.581 -42.901 1.00 81.06 143 GLU A CA 1
ATOM 1092 C C . GLU A 1 143 ? 20.267 1.792 -43.593 1.00 81.06 143 GLU A C 1
ATOM 1094 O O . GLU A 1 143 ? 21.238 1.642 -44.333 1.00 81.06 143 GLU A O 1
ATOM 1099 N N . ARG A 1 144 ? 19.779 3.007 -43.328 1.00 84.31 144 ARG A N 1
ATOM 1100 C CA . ARG A 1 144 ? 20.350 4.228 -43.911 1.00 84.31 144 ARG A CA 1
ATOM 1101 C C . ARG A 1 144 ? 21.809 4.431 -43.504 1.00 84.31 144 ARG A C 1
ATOM 1103 O O . ARG A 1 144 ? 22.637 4.722 -44.367 1.00 84.31 144 ARG A O 1
ATOM 1110 N N . ASP A 1 145 ? 22.117 4.253 -42.224 1.00 85.69 145 ASP A N 1
ATOM 1111 C CA . ASP A 1 145 ? 23.474 4.429 -41.701 1.00 85.69 145 ASP A CA 1
ATOM 1112 C C . ASP A 1 145 ? 24.421 3.355 -42.264 1.00 85.69 145 ASP A C 1
ATOM 1114 O O . ASP A 1 145 ? 25.557 3.652 -42.639 1.00 85.69 145 ASP A O 1
ATOM 1118 N N . ALA A 1 146 ? 23.931 2.122 -42.434 1.00 90.88 146 ALA A N 1
ATOM 1119 C CA . ALA A 1 1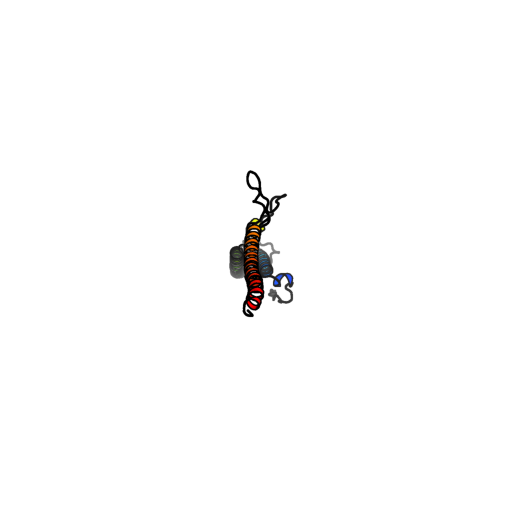46 ? 24.682 1.051 -43.084 1.00 90.88 146 ALA A CA 1
ATOM 1120 C C . ALA A 1 146 ? 25.006 1.381 -44.552 1.00 90.88 146 ALA A C 1
ATOM 1122 O O . ALA A 1 146 ? 26.149 1.213 -44.983 1.00 90.88 146 ALA A O 1
ATOM 1123 N N . TRP A 1 147 ? 24.041 1.909 -45.313 1.00 93.62 147 TRP A N 1
ATOM 1124 C CA . TRP A 1 147 ? 24.272 2.317 -46.703 1.00 93.62 147 TRP A CA 1
ATOM 1125 C C . TRP A 1 147 ? 25.268 3.473 -46.824 1.00 93.62 147 TRP A C 1
ATOM 1127 O O . TRP A 1 147 ? 26.097 3.467 -47.734 1.00 93.62 147 TRP A O 1
ATOM 1137 N N . GLN A 1 148 ? 25.241 4.433 -45.897 1.00 93.00 148 GLN A N 1
ATOM 1138 C CA . GLN A 1 148 ? 26.238 5.508 -45.852 1.00 93.00 148 GLN A CA 1
ATOM 1139 C C . GLN A 1 148 ? 27.642 4.971 -45.555 1.00 93.00 148 GLN A C 1
ATOM 1141 O O . GLN A 1 148 ? 28.604 5.380 -46.208 1.00 93.00 148 GLN A O 1
ATOM 1146 N N . GLY A 1 149 ? 27.759 4.011 -44.635 1.00 94.06 149 GLY A N 1
ATOM 1147 C CA . GLY A 1 149 ? 29.024 3.336 -44.343 1.00 94.06 149 GLY A CA 1
ATOM 1148 C C . GLY A 1 149 ? 29.588 2.579 -45.549 1.00 94.06 149 GLY A C 1
ATOM 1149 O O . GLY A 1 149 ? 30.773 2.703 -45.858 1.00 94.06 149 GLY A O 1
ATOM 1150 N N . ILE A 1 150 ? 28.739 1.847 -46.280 1.00 93.25 150 ILE A N 1
ATOM 1151 C CA . ILE A 1 150 ? 29.139 1.116 -47.495 1.00 93.25 150 ILE A CA 1
ATOM 1152 C C . ILE A 1 150 ? 29.607 2.082 -48.585 1.00 93.25 150 ILE A C 1
ATOM 1154 O O . ILE A 1 150 ? 30.639 1.847 -49.213 1.00 93.25 150 ILE A O 1
ATOM 1158 N N . LEU A 1 151 ? 28.882 3.182 -48.798 1.00 94.62 151 LEU A N 1
ATOM 1159 C CA . LEU A 1 151 ? 29.262 4.188 -49.787 1.00 94.62 151 LEU A CA 1
ATOM 1160 C C . LEU A 1 151 ? 30.634 4.792 -49.464 1.00 94.62 151 LEU A C 1
ATOM 1162 O O . LEU A 1 151 ? 31.480 4.897 -50.352 1.00 94.62 151 LEU A O 1
ATOM 1166 N N . ALA A 1 152 ? 30.876 5.149 -48.202 1.00 95.12 152 ALA A N 1
ATOM 1167 C CA . ALA A 1 152 ? 32.161 5.690 -47.769 1.00 95.12 152 ALA A CA 1
ATOM 1168 C C . ALA A 1 152 ? 33.305 4.687 -47.994 1.00 95.12 152 ALA A C 1
ATOM 1170 O O . ALA A 1 152 ? 34.353 5.051 -48.527 1.00 95.12 152 ALA A O 1
ATOM 1171 N N . ALA A 1 153 ? 33.086 3.411 -47.666 1.00 95.00 153 ALA A N 1
ATOM 1172 C CA . ALA A 1 153 ? 34.072 2.355 -47.882 1.00 95.00 153 ALA A CA 1
ATOM 1173 C C . ALA A 1 153 ? 34.377 2.127 -49.373 1.00 95.00 153 ALA A C 1
ATOM 1175 O O . ALA A 1 153 ? 35.540 2.001 -49.752 1.00 95.00 153 ALA A O 1
ATOM 1176 N N . LEU A 1 154 ? 33.355 2.122 -50.233 1.00 93.31 154 LEU A N 1
ATOM 1177 C CA . LEU A 1 154 ? 33.532 1.972 -51.681 1.00 93.31 154 LEU A CA 1
ATOM 1178 C C . LEU A 1 154 ? 34.225 3.177 -52.313 1.00 93.31 154 LEU A C 1
ATOM 1180 O O . LEU A 1 154 ? 35.027 3.008 -53.228 1.00 93.31 154 LEU A O 1
ATOM 1184 N N . THR A 1 155 ? 33.933 4.382 -51.825 1.00 94.44 155 THR A N 1
ATOM 1185 C CA . THR A 1 155 ? 34.587 5.606 -52.302 1.00 94.44 155 THR A CA 1
ATOM 1186 C C . THR A 1 155 ? 36.073 5.568 -51.968 1.00 94.44 155 THR A C 1
ATOM 1188 O O . THR A 1 155 ? 36.898 5.779 -52.850 1.00 94.44 155 THR A O 1
ATOM 1191 N N . ARG A 1 156 ? 36.416 5.157 -50.742 1.00 92.31 156 ARG A N 1
ATOM 1192 C CA . ARG A 1 156 ? 37.807 4.944 -50.338 1.00 92.31 156 ARG A CA 1
ATOM 1193 C C . ARG A 1 156 ? 38.516 3.894 -51.203 1.00 92.31 156 ARG A C 1
ATOM 1195 O O . ARG A 1 156 ? 39.623 4.134 -51.663 1.00 92.31 156 ARG A O 1
ATOM 1202 N N . LEU A 1 157 ? 37.884 2.747 -51.458 1.00 92.44 157 LEU A N 1
ATOM 1203 C CA . LEU A 1 157 ? 38.480 1.689 -52.288 1.00 92.44 157 LEU A CA 1
ATOM 1204 C C . LEU A 1 157 ? 38.693 2.168 -53.733 1.00 92.44 157 LEU A C 1
ATOM 1206 O O . LEU A 1 157 ? 39.698 1.845 -54.363 1.00 92.44 157 LEU A O 1
ATOM 1210 N N . LYS A 1 158 ? 37.768 2.976 -54.261 1.00 93.44 158 LYS A N 1
ATOM 1211 C CA . LYS A 1 158 ? 37.926 3.594 -55.577 1.00 93.44 158 LYS A CA 1
ATOM 1212 C C . LYS A 1 158 ? 39.114 4.556 -55.614 1.00 93.44 158 LYS A C 1
ATOM 1214 O O . LYS A 1 158 ? 39.896 4.479 -56.552 1.00 93.44 158 LYS A O 1
ATOM 1219 N N . GLU A 1 159 ? 39.266 5.413 -54.608 1.00 92.94 159 GLU A N 1
ATOM 1220 C CA . GLU A 1 159 ? 40.408 6.332 -54.508 1.00 92.94 159 GLU A CA 1
ATOM 1221 C C . GLU A 1 159 ? 41.743 5.578 -54.444 1.00 92.94 159 GLU A C 1
ATOM 1223 O O . GLU A 1 159 ? 42.685 5.939 -55.145 1.00 92.94 159 GLU A O 1
ATOM 1228 N N . GLU A 1 160 ? 41.809 4.489 -53.673 1.00 90.19 160 GLU A N 1
ATOM 1229 C CA . GLU A 1 160 ? 42.993 3.625 -53.603 1.00 90.19 160 GLU A CA 1
ATOM 1230 C C . GLU A 1 160 ? 43.299 2.975 -54.968 1.00 90.19 160 GLU A C 1
ATOM 1232 O O . GLU A 1 160 ? 44.447 2.975 -55.410 1.00 90.19 160 GLU A O 1
ATOM 1237 N N . ARG A 1 161 ? 42.279 2.500 -55.696 1.00 85.38 161 ARG A N 1
ATOM 1238 C CA . ARG A 1 161 ? 42.443 1.891 -57.029 1.00 85.38 161 ARG A CA 1
ATOM 1239 C C . ARG A 1 161 ? 42.838 2.892 -58.113 1.00 85.38 161 ARG A C 1
ATOM 1241 O O . ARG A 1 161 ? 43.646 2.560 -58.977 1.00 85.38 161 ARG A O 1
ATOM 1248 N N . ASP A 1 162 ? 42.250 4.082 -58.102 1.00 86.88 162 ASP A N 1
ATOM 1249 C CA . ASP A 1 162 ? 42.582 5.137 -59.061 1.00 86.88 162 ASP A CA 1
ATOM 1250 C C . ASP A 1 162 ? 44.009 5.667 -58.799 1.00 86.88 162 ASP A C 1
ATOM 1252 O O . ASP A 1 162 ? 44.720 6.019 -59.742 1.00 86.88 162 ASP A O 1
ATOM 1256 N N . GLY A 1 163 ? 44.467 5.633 -57.540 1.00 76.81 163 GLY A N 1
ATOM 1257 C CA . GLY A 1 163 ? 45.864 5.870 -57.166 1.00 76.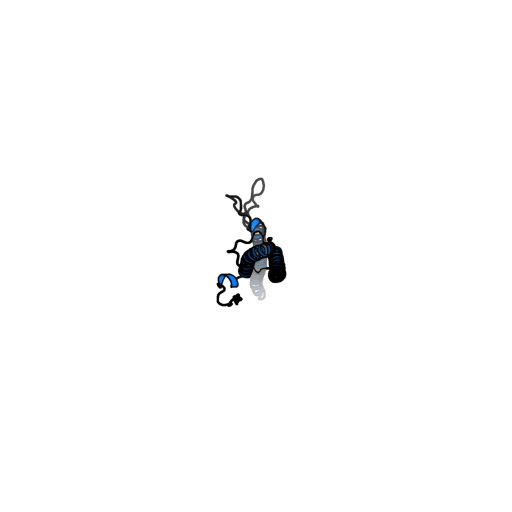81 163 GLY A CA 1
ATOM 1258 C C . GLY A 1 163 ? 46.828 4.804 -57.701 1.00 76.81 163 GLY A C 1
ATOM 1259 O O . GLY A 1 163 ? 47.859 5.151 -58.278 1.00 76.81 163 GLY A O 1
ATOM 1260 N N . ASP A 1 164 ? 46.477 3.521 -57.578 1.00 70.38 164 ASP A N 1
ATOM 1261 C CA . ASP A 1 164 ? 47.306 2.399 -58.054 1.00 70.38 164 ASP A CA 1
ATOM 1262 C C . ASP A 1 164 ? 47.366 2.332 -59.595 1.00 70.38 164 ASP A C 1
ATOM 1264 O O . ASP A 1 164 ? 48.432 2.166 -60.186 1.00 70.38 164 ASP A O 1
ATOM 1268 N N . ALA A 1 165 ? 46.244 2.583 -60.281 1.00 63.12 165 ALA A N 1
ATOM 1269 C CA . ALA A 1 165 ? 46.196 2.646 -61.746 1.00 63.12 165 ALA A CA 1
ATOM 1270 C C . ALA A 1 165 ? 47.023 3.814 -62.324 1.00 63.12 165 ALA A C 1
ATOM 1272 O O . ALA A 1 165 ? 47.549 3.719 -63.437 1.00 63.12 165 ALA A O 1
ATOM 1273 N N . GLY A 1 166 ? 47.166 4.910 -61.570 1.00 57.09 166 GLY A N 1
ATOM 1274 C CA . GLY A 1 166 ? 48.077 6.007 -61.901 1.00 57.09 166 GLY A CA 1
ATOM 1275 C C . GLY A 1 166 ? 49.557 5.636 -61.739 1.00 57.09 166 GLY A C 1
ATOM 1276 O O . GLY A 1 166 ? 50.388 6.089 -62.529 1.00 57.09 166 GLY A O 1
ATOM 1277 N N . ALA A 1 167 ? 49.889 4.780 -60.767 1.00 57.31 167 ALA A N 1
ATOM 1278 C CA . ALA A 1 167 ? 51.249 4.293 -60.537 1.00 57.31 167 ALA A CA 1
ATOM 1279 C C . ALA A 1 167 ? 51.689 3.258 -61.593 1.00 57.31 167 ALA A C 1
ATOM 1281 O O . ALA A 1 167 ? 52.800 3.357 -62.121 1.00 57.31 167 ALA A O 1
ATOM 1282 N N . ASP A 1 168 ? 50.800 2.343 -61.993 1.00 55.72 168 ASP A N 1
ATOM 1283 C CA . ASP A 1 168 ? 51.074 1.354 -63.049 1.00 55.72 168 ASP A CA 1
ATOM 1284 C C . ASP A 1 168 ? 51.266 2.001 -64.437 1.00 55.72 168 ASP A C 1
ATOM 1286 O O . ASP A 1 168 ? 52.110 1.569 -65.230 1.00 55.72 168 ASP A O 1
ATOM 1290 N N . ALA A 1 169 ? 50.551 3.094 -64.738 1.00 54.41 169 ALA A N 1
ATOM 1291 C CA . ALA A 1 169 ? 50.754 3.854 -65.975 1.00 54.41 169 ALA A CA 1
ATOM 1292 C C . ALA A 1 169 ? 52.121 4.572 -66.007 1.00 54.41 169 ALA A C 1
ATOM 1294 O O . ALA A 1 169 ? 52.791 4.591 -67.048 1.00 54.41 169 ALA A O 1
ATOM 1295 N N . ALA A 1 170 ? 52.579 5.105 -64.868 1.00 53.25 170 ALA A N 1
ATOM 1296 C CA . ALA A 1 170 ? 53.877 5.770 -64.744 1.00 53.25 170 ALA A CA 1
ATOM 1297 C C . ALA A 1 170 ? 55.064 4.787 -64.817 1.00 53.25 170 ALA A C 1
ATOM 1299 O O . ALA A 1 170 ? 56.080 5.104 -65.442 1.00 53.25 170 ALA A O 1
ATOM 1300 N N . GLY A 1 171 ? 54.920 3.567 -64.283 1.00 53.47 171 GLY A N 1
ATOM 1301 C CA . GLY A 1 171 ? 55.942 2.513 -64.383 1.00 53.47 171 GLY A CA 1
ATOM 1302 C C . GLY A 1 171 ? 56.209 2.035 -65.819 1.00 53.47 171 GLY A C 1
ATOM 1303 O O . GLY A 1 171 ? 57.332 1.662 -66.155 1.00 53.47 171 GLY A O 1
ATOM 1304 N N . SER A 1 172 ? 55.215 2.118 -66.711 1.00 52.75 172 SER A N 1
ATOM 1305 C CA . SER A 1 172 ? 55.378 1.741 -68.126 1.00 52.75 172 SER A CA 1
ATOM 1306 C C . SER A 1 172 ? 56.145 2.772 -68.973 1.00 52.75 172 SER A C 1
ATOM 1308 O O . SER A 1 172 ? 56.677 2.427 -70.032 1.00 52.75 172 SER A O 1
ATOM 1310 N N . THR A 1 173 ? 56.233 4.026 -68.510 1.00 53.50 173 THR A N 1
ATOM 1311 C CA . THR A 1 173 ? 56.871 5.126 -69.258 1.00 53.50 173 THR A CA 1
ATOM 1312 C C . THR A 1 173 ? 58.379 5.196 -68.991 1.00 53.50 173 THR A C 1
ATOM 1314 O O . THR A 1 173 ? 59.147 5.425 -69.922 1.00 53.50 173 THR A O 1
ATOM 1317 N N . GLN A 1 174 ? 58.839 4.866 -67.775 1.00 51.00 174 GLN A N 1
ATOM 1318 C CA . GLN A 1 174 ? 60.277 4.850 -67.451 1.00 51.00 174 GLN A CA 1
ATOM 1319 C C . GLN A 1 174 ? 61.076 3.801 -68.239 1.00 51.00 174 GLN A C 1
ATOM 1321 O O . GLN A 1 174 ? 62.220 4.056 -68.605 1.00 51.00 174 GLN A O 1
ATOM 1326 N N . HIS A 1 175 ? 60.485 2.649 -68.580 1.00 50.72 175 HIS A N 1
ATOM 1327 C CA . HIS A 1 175 ? 61.230 1.609 -69.300 1.00 50.72 175 HIS A CA 1
ATOM 1328 C C . HIS A 1 175 ? 61.424 1.909 -70.801 1.00 50.72 175 HIS A C 1
ATOM 1330 O O . HIS A 1 175 ? 62.262 1.285 -71.454 1.00 50.72 175 HIS A O 1
ATOM 1336 N N . LYS A 1 176 ? 60.680 2.875 -71.365 1.00 53.88 176 LYS A N 1
ATOM 1337 C CA . LYS A 1 176 ? 60.899 3.358 -72.739 1.00 53.88 176 LYS A CA 1
ATOM 1338 C C . LYS A 1 176 ? 61.989 4.430 -72.823 1.00 53.88 176 LYS A C 1
ATOM 1340 O O . LYS A 1 176 ? 62.702 4.446 -73.824 1.00 53.88 176 LYS A O 1
ATOM 1345 N N . ASP A 1 177 ? 62.162 5.249 -71.787 1.00 54.09 177 ASP A N 1
ATOM 1346 C CA . ASP A 1 177 ? 63.117 6.366 -71.804 1.00 54.09 177 ASP A CA 1
ATOM 1347 C C . ASP A 1 177 ? 64.579 5.943 -71.569 1.00 54.09 177 ASP A C 1
ATOM 1349 O O . ASP A 1 177 ? 65.483 6.561 -72.129 1.00 54.09 177 ASP A O 1
ATOM 1353 N N . GLU A 1 178 ? 64.851 4.838 -70.863 1.00 52.41 178 GLU A N 1
ATOM 1354 C CA . GLU A 1 178 ? 66.232 4.323 -70.733 1.00 52.41 178 GLU A CA 1
ATOM 1355 C C . GLU A 1 178 ? 66.817 3.802 -72.056 1.00 52.41 178 GLU A C 1
ATOM 1357 O O . GLU A 1 178 ? 68.036 3.735 -72.221 1.00 52.41 178 GLU A O 1
ATOM 1362 N N . ARG A 1 179 ? 65.968 3.465 -73.035 1.00 53.16 179 ARG A N 1
ATOM 1363 C CA . ARG A 1 179 ? 66.413 2.977 -74.349 1.00 53.16 179 ARG A CA 1
ATOM 1364 C C . ARG A 1 179 ? 66.805 4.094 -75.319 1.00 53.16 179 ARG A C 1
ATOM 1366 O O . ARG A 1 179 ? 67.419 3.793 -76.335 1.00 53.16 179 ARG A O 1
ATOM 1373 N N . ALA A 1 180 ? 66.463 5.348 -75.021 1.00 55.81 180 ALA A N 1
ATOM 1374 C CA . ALA A 1 180 ? 66.657 6.486 -75.922 1.00 55.81 180 ALA A CA 1
ATOM 1375 C C . ALA A 1 180 ? 67.906 7.341 -75.612 1.00 55.81 180 ALA A C 1
ATOM 1377 O O . ALA A 1 180 ? 68.168 8.299 -76.329 1.00 55.81 180 ALA A O 1
ATOM 1378 N N . MET A 1 181 ? 68.685 7.009 -74.572 1.00 57.38 181 MET A N 1
ATOM 1379 C CA . MET A 1 181 ? 69.903 7.748 -74.177 1.00 57.38 181 MET A CA 1
ATOM 1380 C C . MET A 1 181 ? 71.234 7.105 -74.628 1.00 57.38 181 MET A C 1
ATOM 1382 O O . MET A 1 181 ? 72.291 7.574 -74.213 1.00 57.38 181 MET A O 1
ATOM 1386 N N . GLN A 1 182 ? 71.219 6.039 -75.438 1.00 55.38 182 GLN A N 1
ATOM 1387 C CA . GLN A 1 182 ? 72.442 5.319 -75.854 1.00 55.38 182 GLN A CA 1
ATOM 1388 C C . GLN A 1 182 ? 72.850 5.480 -77.334 1.00 55.38 182 GLN A C 1
ATOM 1390 O O . GLN A 1 182 ? 73.708 4.726 -77.788 1.00 55.38 182 GLN A O 1
ATOM 1395 N N . GLU A 1 183 ? 72.318 6.459 -78.073 1.00 43.66 183 GLU A N 1
ATOM 1396 C CA . GLU A 1 183 ? 72.796 6.799 -79.432 1.00 43.66 183 GLU A CA 1
ATOM 1397 C C . GLU A 1 183 ? 73.350 8.223 -79.533 1.00 43.66 183 GLU A C 1
ATOM 1399 O O . GLU A 1 183 ? 72.727 9.149 -78.964 1.00 43.66 183 GLU A O 1
#

pLDDT: mean 74.87, std 16.8, range [33.03, 95.94]

Mean predicted aligned error: 18.58 Å

InterPro domains:
  IPR019404 Mediator complex, subunit Med11 [PF10280] (26-123)

Solvent-accessible surface area (backbone atoms only — not comparable to full-atom values): 10862 Å² total; per-residue (Å²): 142,79,82,79,75,77,78,76,78,54,82,82,76,56,59,62,74,38,68,76,38,76,66,34,39,52,50,49,54,50,53,52,43,52,55,47,51,55,50,42,52,51,37,50,54,50,37,51,56,55,65,53,59,84,88,73,61,51,98,80,55,91,65,68,73,70,69,60,24,58,55,52,29,54,52,40,47,50,53,36,52,55,50,48,52,51,45,51,52,50,53,55,50,51,51,51,48,49,62,73,64,65,66,57,70,70,79,73,47,78,72,61,93,86,68,73,78,79,46,84,63,59,37,67,35,60,65,85,88,33,90,60,47,24,56,11,72,63,53,54,49,54,50,51,54,51,53,52,52,50,50,52,52,51,51,51,53,48,54,54,48,57,51,50,56,54,49,59,58,53,61,62,52,57,71,58,56,72,70,69,74,81,123

Radius of gyration: 40.65 Å; Cα contacts (8 Å, |Δi|>4): 74; chains: 1; bounding box: 101×23×114 Å

Secondary structure (DSSP, 8-state):
----------TTSS-HHHHS-HHHHHHHHHHHHHHHHHHHHHHHHHHHHHHS-TTT--TT--PPPTHHHHHHHHHHHHHHHHHHHHHHHHHHHHHHHHHHTT--GGGTSPPPTTPPPP-TTB-----SS-TTTTB-HHHHHHHHHHHHHHHHHHHHHHHHHHHHHHHHHHHHHHHHHTTSS--

Foldseek 3Di:
DDPPPPPPPDPVPPDVQLVVDPVSVLVVLVVVLVVLVVVLVVLVVVLVVLVDDPVPQDPPNPADDDPVSVVVNVVSVVVSVVSVVVSVVSVVVSVVVVVVVPPPVCVVDDPDVPDDDAPQQAAAQPPVPGNPVGGHPVNVVVVVVVVVVVVVVVVVVVVVVVVVVVVVVVVVVVVVVVVVPPD